Protein 6RSX (pdb70)

Radius of gyration: 21.14 Å; Cα contacts (8 Å, |Δi|>4): 536; chains: 1; bounding box: 52×43×63 Å

Secondary structure (DSSP, 8-state):
--PPP-HHHHHHHHHHHTT-HHHHT--HHHHHHHHHH-EEEEE-TT-EEE-TTPPP-EEEEEEES-EEEEE-SSTTS--EEEEEE-TT-EE-HHHHHH-PPPSSEEEESS-EEEEEEEHHHHHHHTHHHHHHHHHHHHHHHHH-GGGTT--HHHHHHHHHH-EEEEE-TT-EEE-TTSBP-EEEEEEES-EEEEEEETTEEEEEEEE-TT-EE-HHHHHHT-B-SSEEEESS-EEEEEEEHHHHHHH-GGGHHHHHHHGGGGS---

Foldseek 3Di:
DDDDFDVVLLVLVCVQQVPQLLVVPFDDVLSRVLRRAKDKDKDAAFAWPDAFQAQAWKKKAWQAAKKWWWAAPDPVGGTDTDDMDHGNDIDRVCCLQPVGGHGTIITTRHITMIIIHTSVSCVVTRRPVLVVQLVVCVVVLCPQVLNVQPDPVLSSVVSSQWAKDKAAAFAWDAAAPAAQWKKKAWQAFKKFWWAADPNDIDTQDMDGHSDIDRVPCLVPVGGHRTIITTHGMTMIIIGTSSRCVVSVVSRVVVVVVVCCVVDPDD

Structure (mmCIF, N/CA/C/O backbone):
data_6RSX
#
_entry.id   6RSX
#
_cell.length_a   80.586
_cell.length_b   80.586
_cell.length_c   110.755
_cell.angle_alpha   90.000
_cell.angle_beta   90.000
_cell.angle_gamma   120.000
#
_symmetry.space_group_name_H-M   'P 61'
#
loop_
_entity.id
_entity.type
_entity.pdbx_description
1 polymer 'Regulatory Subunit of Protein Kinase A (cAMP-dependent) from Euglena gracilis'
2 non-polymer "ADENOSINE-3',5'-CYCLIC-MONOPHOSPHATE"
3 water water
#
loop_
_atom_site.group_PDB
_atom_site.id
_atom_site.type_symbol
_atom_site.label_atom_id
_atom_site.label_alt_id
_atom_site.la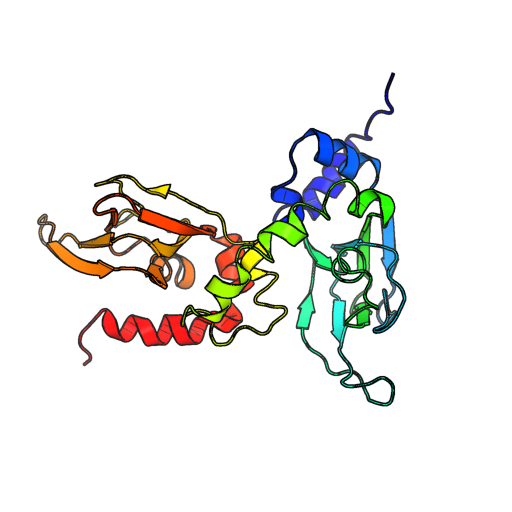bel_comp_id
_atom_site.label_asym_id
_atom_site.label_entity_id
_atom_site.label_seq_id
_atom_site.pdbx_PDB_ins_code
_atom_site.Cartn_x
_atom_site.Cartn_y
_atom_site.Cartn_z
_atom_site.occupancy
_atom_site.B_iso_or_equiv
_atom_site.auth_seq_id
_atom_site.auth_comp_id
_atom_site.auth_asym_id
_atom_site.auth_atom_id
_atom_site.pdbx_PDB_model_num
ATOM 1 N N . VAL A 1 23 ? 48.02409 11.85351 -26.89201 1.000 94.48584 131 VAL A N 1
ATOM 2 C CA . VAL A 1 23 ? 46.73826 12.44199 -27.25329 1.000 98.62230 131 VAL A CA 1
ATOM 3 C C . VAL A 1 23 ? 45.56765 11.55571 -26.78710 1.000 99.22093 131 VAL A C 1
ATOM 4 O O . VAL A 1 23 ? 45.02717 10.77355 -27.57619 1.000 100.90642 131 VAL A O 1
ATOM 8 N N . LYS A 1 24 ? 45.17404 11.68386 -25.51388 1.000 94.23820 132 LYS A N 1
ATOM 9 C CA . LYS A 1 24 ? 44.06779 10.91866 -24.94657 1.000 92.46541 132 LYS A CA 1
ATOM 10 C C . LYS A 1 24 ? 43.03520 11.85270 -24.32477 1.000 82.79948 132 LYS A C 1
ATOM 11 O O . LYS A 1 24 ? 43.36289 12.95134 -23.86776 1.000 82.87658 132 LYS A O 1
ATOM 17 N N . LYS A 1 25 ? 41.77919 11.40283 -24.31517 1.000 77.35682 133 LYS A N 1
ATOM 18 C CA . LYS A 1 25 ? 40.69278 12.22600 -23.80189 1.000 73.09726 133 LYS A CA 1
ATOM 19 C C . LYS A 1 25 ? 40.82365 12.36613 -22.29027 1.000 68.29753 133 LYS A C 1
ATOM 20 O O . LYS A 1 25 ? 41.05349 11.38347 -21.58032 1.000 64.30506 133 LYS A O 1
ATOM 26 N N . GLN A 1 26 ? 40.69647 13.59445 -21.80665 1.000 64.88289 134 GLN A N 1
ATOM 27 C CA . GLN A 1 26 ? 40.86513 13.87311 -20.39080 1.000 71.97296 134 GLN A CA 1
ATOM 28 C C . GLN A 1 26 ? 39.59694 13.53418 -19.61808 1.000 64.45689 134 GLN A C 1
ATOM 29 O O . GLN A 1 26 ? 38.48185 13.83900 -20.05247 1.000 54.38044 134 GLN A O 1
ATOM 35 N N . LEU A 1 27 ? 39.77431 12.90374 -18.46276 1.000 52.30124 135 LEU A N 1
ATOM 36 C CA . LEU A 1 27 ? 38.67222 12.80450 -17.52010 1.000 57.74176 135 LEU A CA 1
ATOM 37 C C . LEU A 1 27 ? 38.16213 14.19036 -17.16825 1.000 50.21235 135 LEU A C 1
ATOM 38 O O . LEU A 1 27 ? 38.90161 15.17543 -17.21584 1.000 52.39083 135 LEU A O 1
ATOM 43 N N . ASN A 1 28 ? 36.88831 14.25449 -16.78689 1.000 44.14230 136 ASN A N 1
ATOM 44 C CA . ASN A 1 28 ? 36.31385 15.42085 -16.14291 1.000 44.15519 136 ASN A CA 1
ATOM 45 C C . ASN A 1 28 ? 36.62327 15.26408 -14.66028 1.000 48.47529 136 ASN A C 1
ATOM 46 O O . ASN A 1 28 ? 36.09766 14.33253 -14.03932 1.000 47.18887 136 ASN A O 1
ATOM 51 N N . PRO A 1 29 ? 37.47553 16.11249 -14.06928 1.000 50.14425 137 PRO A N 1
ATOM 52 C CA . PRO A 1 29 ? 37.87796 15.86219 -12.67045 1.000 46.93997 137 PRO A CA 1
ATOM 53 C C . PRO A 1 29 ? 36.69811 15.85349 -11.71933 1.000 44.04919 137 PRO A C 1
ATOM 54 O O . PRO A 1 29 ? 36.76290 15.17659 -10.68590 1.000 44.38976 137 PRO A O 1
ATOM 58 N N . GLU A 1 30 ? 35.62718 16.58879 -12.03681 1.000 46.96689 138 GLU A N 1
ATOM 59 C CA . GLU A 1 30 ? 34.44735 16.64320 -11.17314 1.000 42.02855 138 GLU A CA 1
ATOM 60 C C . GLU A 1 30 ? 33.64766 15.34690 -11.23949 1.000 49.25063 138 GLU A C 1
ATOM 61 O O . GLU A 1 30 ? 33.20355 14.81494 -10.21241 1.000 44.56066 138 GLU A O 1
ATOM 64 N N . THR A 1 31 ? 33.43035 14.83302 -12.44933 1.000 44.33755 139 THR A N 1
ATOM 65 C CA . THR A 1 31 ? 32.78883 13.53404 -12.57442 1.000 40.33733 139 THR A CA 1
ATOM 66 C C . THR A 1 31 ? 33.62983 12.44605 -11.93670 1.000 41.70058 139 THR A C 1
ATOM 67 O O . THR A 1 31 ? 33.09998 11.55715 -11.26724 1.000 40.37633 139 THR A O 1
ATOM 71 N N . LYS A 1 32 ? 34.94876 12.49331 -12.12970 1.000 41.93433 140 LYS A N 1
ATOM 72 C CA . LYS A 1 32 ? 35.80041 11.51645 -11.47262 1.000 37.67136 140 LYS A CA 1
ATOM 73 C C . LYS A 1 32 ? 35.58030 11.55412 -9.96361 1.000 41.17098 140 LYS A C 1
ATOM 74 O O . LYS A 1 32 ? 35.41406 10.51218 -9.32379 1.000 37.24663 140 LYS A O 1
ATOM 80 N N . ALA A 1 33 ? 35.53759 12.75345 -9.39305 1.000 40.17426 141 ALA A N 1
ATOM 81 C CA . ALA A 1 33 ? 35.36851 12.84668 -7.94174 1.000 45.92183 141 ALA A CA 1
ATOM 82 C C . ALA A 1 33 ? 34.03515 12.24746 -7.52551 1.000 43.49392 141 ALA A C 1
ATOM 83 O O . ALA A 1 33 ? 33.95205 11.50036 -6.54177 1.000 41.96372 141 ALA A O 1
ATOM 85 N N . ARG A 1 34 ? 32.98697 12.56007 -8.27756 1.000 37.43250 142 ARG A N 1
ATOM 86 C CA . ARG A 1 34 ? 31.65962 12.03463 -8.00603 1.000 40.50614 142 ARG A CA 1
ATOM 87 C C . ARG A 1 34 ? 31.61428 10.51102 -8.10234 1.000 41.92042 142 ARG A C 1
ATOM 88 O O . ARG A 1 34 ? 31.04272 9.83713 -7.23306 1.000 40.41631 142 ARG A O 1
ATOM 96 N N . ILE A 1 35 ? 32.20109 9.93924 -9.15597 1.000 39.64459 143 ILE A N 1
ATOM 97 C CA . ILE A 1 35 ? 32.24072 8.48601 -9.25328 1.000 37.71200 143 ILE A CA 1
ATOM 98 C C . ILE A 1 35 ? 33.03346 7.88860 -8.10088 1.000 39.76227 143 ILE A C 1
ATOM 99 O O . ILE A 1 35 ? 32.60368 6.90831 -7.46720 1.000 40.12991 143 ILE A O 1
ATOM 104 N N . GLU A 1 36 ? 34.19202 8.48738 -7.78326 1.000 40.08624 144 GLU A N 1
ATOM 105 C CA . GLU A 1 36 ? 35.00280 7.99569 -6.67666 1.000 45.05991 144 GLU A CA 1
ATOM 106 C C . GLU A 1 36 ? 34.20275 7.95050 -5.38202 1.000 39.97021 144 GLU A C 1
ATOM 107 O O . GLU A 1 36 ? 34.32036 6.99103 -4.61186 1.000 40.88417 144 GLU A O 1
ATOM 113 N N . LYS A 1 37 ? 33.38549 8.97587 -5.12769 1.000 38.23452 145 LYS A N 1
ATOM 114 C CA . LYS A 1 37 ? 32.59552 9.00627 -3.88752 1.000 39.85301 145 LYS A CA 1
ATOM 115 C C . LYS A 1 37 ? 31.64837 7.82196 -3.82843 1.000 38.59695 145 LYS A C 1
ATOM 116 O O . LYS A 1 37 ? 31.48828 7.16692 -2.78399 1.000 37.89865 145 LYS A O 1
ATOM 122 N N . CYS A 1 38 ? 31.01447 7.53750 -4.96356 1.000 40.22428 146 CYS A N 1
ATOM 123 C CA . CYS A 1 38 ? 30.09376 6.41961 -5.06595 1.000 39.36998 146 CYS A CA 1
ATOM 124 C C . CYS A 1 38 ? 30.82858 5.08344 -4.91804 1.000 38.06092 146 CYS A C 1
ATOM 125 O O . CYS A 1 38 ? 30.36813 4.19883 -4.19360 1.000 39.93262 146 CYS A O 1
ATOM 128 N N . LEU A 1 39 ? 31.99515 4.92737 -5.55819 1.000 38.35712 147 LEU A N 1
ATOM 129 C CA . LEU A 1 39 ? 32.70453 3.64770 -5.58865 1.000 37.59340 147 LEU A CA 1
ATOM 130 C C . LEU A 1 39 ? 33.50265 3.35794 -4.32923 1.000 44.95058 147 LEU A C 1
ATOM 131 O O . LEU A 1 39 ? 33.99484 2.23260 -4.16217 1.000 38.10616 147 LEU A O 1
ATOM 136 N N . ARG A 1 40 ? 33.63662 4.33285 -3.43414 1.000 43.26776 148 ARG A N 1
ATOM 137 C CA . ARG A 1 40 ? 34.37648 4.09419 -2.21564 1.000 45.39354 148 ARG A CA 1
ATOM 138 C C . ARG A 1 40 ? 33.70495 2.94279 -1.47479 1.000 45.34203 148 ARG A C 1
ATOM 139 O O . ARG A 1 40 ? 32.46977 2.87047 -1.36988 1.000 54.62334 148 ARG A O 1
ATOM 147 N N . GLY A 1 41 ? 34.50503 2.00536 -1.02079 1.000 43.41217 149 GLY A N 1
ATOM 148 C CA . GLY A 1 41 ? 33.96315 0.90270 -0.26296 1.000 49.54683 149 GLY A CA 1
ATOM 149 C C . GLY A 1 41 ? 33.37769 -0.23032 -1.08211 1.000 45.59102 149 GLY A C 1
ATOM 150 O O . GLY A 1 41 ? 33.11445 -1.29707 -0.52146 1.000 47.76654 149 GLY A O 1
ATOM 151 N N . ASN A 1 42 ? 33.15668 -0.05736 -2.40149 1.000 38.02501 150 ASN A N 1
ATOM 152 C CA . ASN A 1 42 ? 32.75615 -1.21179 -3.19354 1.000 34.39221 150 ASN A CA 1
ATOM 153 C C . ASN A 1 42 ? 33.99350 -2.06028 -3.49651 1.000 36.28000 150 ASN A C 1
ATOM 154 O O . ASN A 1 42 ? 34.93517 -1.57977 -4.12421 1.000 37.28831 150 ASN A O 1
ATOM 159 N N . ILE A 1 43 ? 33.98259 -3.33846 -3.10882 1.000 38.32366 151 ILE A N 1
ATOM 160 C CA . ILE A 1 43 ? 35.24440 -4.06693 -3.16577 1.000 39.61059 151 ILE A CA 1
ATOM 161 C C . ILE A 1 43 ? 35.64975 -4.38225 -4.60151 1.000 42.92759 151 ILE A C 1
ATOM 162 O O . ILE A 1 43 ? 36.84575 -4.45382 -4.89758 1.000 46.29660 151 ILE A O 1
ATOM 167 N N . LEU A 1 44 ? 34.68985 -4.52529 -5.52170 1.000 40.68985 152 LEU A N 1
ATOM 168 C CA . LEU A 1 44 ? 35.07247 -4.85915 -6.89931 1.000 40.58107 152 LEU A CA 1
ATOM 169 C C . LEU A 1 44 ? 35.90685 -3.76215 -7.53105 1.000 46.47554 152 LEU A C 1
ATOM 170 O O . LEU A 1 44 ? 36.81201 -4.05154 -8.31662 1.000 48.21651 152 LEU A O 1
ATOM 175 N N . PHE A 1 45 ? 35.64540 -2.50290 -7.19079 1.000 49.57200 153 PHE A N 1
ATOM 176 C CA . PHE A 1 45 ? 36.41334 -1.41457 -7.77498 1.000 47.87231 153 PHE A CA 1
ATOM 177 C C . PHE A 1 45 ? 37.65740 -1.08653 -6.98091 1.000 53.52708 153 PHE A C 1
ATOM 178 O O . PHE A 1 45 ? 38.63884 -0.62417 -7.56445 1.000 52.38045 153 PHE A O 1
ATOM 186 N N . ARG A 1 46 ? 37.65241 -1.32859 -5.66086 1.000 49.31437 154 ARG A N 1
ATOM 187 C CA . ARG A 1 46 ? 38.84304 -1.07276 -4.86211 1.000 56.37991 154 ARG A CA 1
ATOM 188 C C . ARG A 1 46 ? 40.05244 -1.82420 -5.39540 1.000 57.37998 154 ARG A C 1
ATOM 189 O O . ARG A 1 46 ? 41.18635 -1.35438 -5.25258 1.000 69.20128 154 ARG A O 1
ATOM 197 N N . SER A 1 47 ? 39.83743 -2.99252 -5.99769 1.000 62.41667 155 SER A N 1
ATOM 198 C CA . SER A 1 47 ? 40.95853 -3.81585 -6.45128 1.000 72.36146 155 SER A CA 1
ATOM 199 C C . SER A 1 47 ? 41.63012 -3.25768 -7.70796 1.000 75.74675 155 SER A C 1
ATOM 200 O O . SER A 1 47 ? 42.85373 -3.38196 -7.86561 1.000 72.60234 155 SER A O 1
ATOM 203 N N . LEU A 1 48 ? 40.85410 -2.65118 -8.60482 1.000 64.42425 156 LEU A N 1
ATOM 204 C CA . LEU A 1 48 ? 41.39029 -2.15754 -9.86977 1.000 61.96345 156 LEU A CA 1
ATOM 205 C C . LEU A 1 48 ? 42.60739 -1.27819 -9.64419 1.000 63.27202 156 LEU A C 1
ATOM 206 O O . LEU A 1 48 ? 42.62407 -0.44261 -8.74032 1.000 57.46128 156 LEU A O 1
ATOM 211 N N . GLY A 1 49 ? 43.61559 -1.45115 -10.49969 1.000 56.63927 157 GLY A N 1
ATOM 212 C CA . GLY A 1 49 ? 44.73817 -0.54577 -10.54274 1.000 54.72742 157 GLY A CA 1
ATOM 213 C C . GLY A 1 49 ? 44.39068 0.73854 -11.26343 1.000 57.57613 157 GLY A C 1
ATOM 214 O O . GLY A 1 49 ? 43.27670 0.94036 -11.74634 1.000 59.31289 157 GLY A O 1
ATOM 215 N N . GLU A 1 50 ? 45.39302 1.61128 -11.36673 1.000 58.62247 158 GLU A N 1
ATOM 216 C CA . GLU A 1 50 ? 45.14520 2.99362 -11.76619 1.000 64.11544 158 GLU A CA 1
ATOM 217 C C . GLU A 1 50 ? 44.72348 3.10503 -13.22573 1.000 61.09207 158 GLU A C 1
ATOM 218 O O . GLU A 1 50 ? 43.88769 3.94952 -13.56722 1.000 56.71612 158 GLU A O 1
ATOM 224 N N . ASP A 1 51 ? 45.30723 2.29004 -14.10611 1.000 59.92124 159 ASP A N 1
ATOM 225 C CA . ASP A 1 51 ? 44.96435 2.37022 -15.52367 1.000 62.86668 159 ASP A CA 1
ATOM 226 C C . ASP A 1 51 ? 43.51169 1.97747 -15.75938 1.000 49.41896 159 ASP A C 1
ATOM 227 O O . ASP A 1 51 ? 42.79228 2.62559 -16.52947 1.000 45.93664 159 ASP A O 1
ATOM 232 N N . SER A 1 52 ? 43.07456 0.89283 -15.12331 1.000 54.34998 160 SER A N 1
ATOM 233 C CA . SER A 1 52 ? 41.67459 0.50069 -15.21447 1.000 45.56121 160 SER A CA 1
ATOM 234 C C . SER A 1 52 ? 40.76927 1.55203 -14.58446 1.000 48.04158 160 SER A C 1
ATOM 235 O O . SER A 1 52 ? 39.66674 1.80702 -15.08165 1.000 45.20482 160 SER A O 1
ATOM 238 N N . LEU A 1 53 ? 41.21019 2.17209 -13.48091 1.000 48.57465 161 LEU A N 1
ATOM 239 C CA . LEU A 1 53 ? 40.38776 3.20675 -12.86225 1.000 43.69005 161 LEU A CA 1
ATOM 240 C C . LEU A 1 53 ? 40.17335 4.36378 -13.81945 1.000 45.59928 161 LEU A C 1
ATOM 241 O O . LEU A 1 53 ? 39.06766 4.91451 -13.90651 1.000 43.09696 161 LEU A O 1
ATOM 246 N N . GLU A 1 54 ? 41.20720 4.71751 -14.58886 1.000 47.50208 162 GLU A N 1
ATOM 247 C CA . GLU A 1 54 ? 41.03854 5.74319 -15.60839 1.000 47.13947 162 GLU A CA 1
ATOM 248 C C . GLU A 1 54 ? 39.94562 5.35155 -16.59393 1.000 41.77326 162 GLU A C 1
ATOM 249 O O . GLU A 1 54 ? 39.19163 6.20914 -17.07866 1.000 45.61210 162 GLU A O 1
ATOM 255 N N . VAL A 1 55 ? 39.85621 4.06124 -16.92995 1.000 44.04369 163 VAL A N 1
ATOM 256 C CA . VAL A 1 55 ? 38.79147 3.62438 -17.82908 1.000 41.64530 163 VAL A CA 1
ATOM 257 C C . VAL A 1 55 ? 37.43335 3.78648 -17.15620 1.000 39.71970 163 VAL A C 1
ATOM 258 O O . VAL A 1 55 ? 36.47044 4.26300 -17.76741 1.000 38.38096 163 VAL A O 1
ATOM 262 N N . VAL A 1 56 ? 37.33817 3.38595 -15.88708 1.000 42.33631 164 VAL A N 1
ATOM 263 C CA . VAL A 1 56 ? 36.08575 3.54364 -15.15852 1.000 38.37621 164 VAL A CA 1
ATOM 264 C C . VAL A 1 56 ? 35.66911 5.00782 -15.13589 1.000 35.86169 164 VAL A C 1
ATOM 265 O O . VAL A 1 56 ? 34.53163 5.34494 -15.45974 1.000 36.03307 164 VAL A O 1
ATOM 269 N N . TYR A 1 57 ? 36.59821 5.91260 -14.77741 1.000 36.52524 165 TYR A N 1
ATOM 270 C CA . TYR A 1 57 ? 36.20166 7.30053 -14.59338 1.000 39.84046 165 TYR A CA 1
ATOM 271 C C . TYR A 1 57 ? 35.81719 7.97629 -15.89081 1.000 38.88752 165 TYR A C 1
ATOM 272 O O . TYR A 1 57 ? 35.10319 8.98773 -15.85506 1.000 41.37071 165 TYR A O 1
ATOM 281 N N . SER A 1 58 ? 36.29837 7.47866 -17.03116 1.000 40.46468 166 SER A N 1
ATOM 282 C CA . SER A 1 58 ? 35.89985 8.05984 -18.29889 1.000 37.35454 166 SER A CA 1
ATOM 283 C C . SER A 1 58 ? 34.70409 7.35671 -18.94091 1.000 40.10373 166 SER A C 1
ATOM 284 O O . SER A 1 58 ? 34.03758 7.96431 -19.78870 1.000 40.36010 166 SER A O 1
ATOM 287 N N . SER A 1 59 ? 34.40717 6.11619 -18.53879 1.000 37.41090 167 SER A N 1
ATOM 288 C CA . SER A 1 59 ? 33.38562 5.28967 -19.17561 1.000 36.88641 167 SER A CA 1
ATOM 289 C C . SER A 1 59 ? 32.06726 5.21183 -18.41598 1.000 36.34577 167 SER A C 1
ATOM 290 O O . SER A 1 59 ? 31.02132 5.04449 -19.05134 1.000 38.02817 167 SER A O 1
ATOM 293 N N . MET A 1 60 ? 32.06463 5.26909 -17.07673 1.000 36.40652 168 MET A N 1
ATOM 294 C CA . MET A 1 60 ? 30.79100 5.06590 -16.38933 1.000 32.37296 168 MET A CA 1
ATOM 295 C C . MET A 1 60 ? 29.79142 6.15036 -16.76802 1.000 30.90602 168 MET A C 1
ATOM 296 O O . MET A 1 60 ? 30.15156 7.31512 -16.98125 1.000 35.28115 168 MET A O 1
ATOM 301 N N . PHE A 1 61 ? 28.52520 5.77116 -16.86510 1.000 31.50827 169 PHE A N 1
ATOM 302 C CA . PHE A 1 61 ? 27.46303 6.69832 -17.21237 1.000 34.01084 169 PHE A CA 1
ATOM 303 C C . PHE A 1 61 ? 26.30178 6.61284 -16.21568 1.000 35.76452 169 PHE A C 1
ATOM 304 O O . PHE A 1 61 ? 26.09854 5.59897 -15.53333 1.000 32.44563 169 PHE A O 1
ATOM 312 N N . GLU A 1 62 ? 25.51673 7.69082 -16.18179 1.000 37.30387 170 GLU A N 1
ATOM 313 C CA . GLU A 1 62 ? 24.41968 7.83539 -15.21170 1.000 36.81968 170 GLU A CA 1
ATOM 314 C C . GLU A 1 62 ? 23.15615 7.17023 -15.73536 1.000 39.56552 170 GLU A C 1
ATOM 315 O O . GLU A 1 62 ? 22.84674 7.21795 -16.93714 1.000 37.21904 170 GLU A O 1
ATOM 321 N N . LYS A 1 63 ? 22.43362 6.52699 -14.83415 1.000 33.74836 171 LYS A N 1
ATOM 322 C CA . LYS A 1 63 ? 21.10297 6.00537 -15.10833 1.000 33.08959 171 LYS A CA 1
ATOM 323 C C . LYS A 1 63 ? 20.24932 6.33118 -13.89528 1.000 37.52488 171 LYS A C 1
ATOM 324 O O . LYS A 1 63 ? 20.73678 6.22232 -12.78024 1.000 35.90394 171 LYS A O 1
ATOM 330 N N . THR A 1 64 ? 18.99574 6.69397 -14.10919 1.000 39.24456 172 THR A N 1
ATOM 331 C CA . THR A 1 64 ? 18.06822 6.90979 -13.00777 1.000 38.67077 172 THR A CA 1
ATOM 332 C C . THR A 1 64 ? 16.88585 5.96813 -13.18592 1.000 39.61984 172 THR A C 1
ATOM 333 O O . THR A 1 64 ? 16.62736 5.45075 -14.28372 1.000 39.20999 172 THR A O 1
ATOM 337 N N . ALA A 1 65 ? 16.18183 5.73731 -12.08254 1.000 37.16212 173 ALA A N 1
ATOM 338 C CA . ALA A 1 65 ? 14.98807 4.90654 -12.06582 1.000 37.30086 173 ALA A CA 1
ATOM 339 C C . ALA A 1 65 ? 14.01702 5.49706 -11.05969 1.000 40.67550 173 ALA A C 1
ATOM 340 O O . ALA A 1 65 ? 14.41477 5.73596 -9.91378 1.000 36.28112 173 ALA A O 1
ATOM 342 N N . GLU A 1 66 ? 12.75942 5.67732 -11.45931 1.000 39.63275 174 GLU A N 1
ATOM 343 C CA . GLU A 1 66 ? 11.75050 6.15344 -10.52218 1.000 42.24370 174 GLU A CA 1
ATOM 344 C C . GLU A 1 66 ? 11.35328 5.04218 -9.57358 1.000 39.45628 174 GLU A C 1
ATOM 345 O O . GLU A 1 66 ? 11.40383 3.86201 -9.92202 1.000 35.63431 174 GLU A O 1
ATOM 351 N N . ALA A 1 67 ? 10.94314 5.43573 -8.35969 1.000 37.38643 175 ALA A N 1
ATOM 352 C CA . ALA A 1 67 ? 10.43346 4.48681 -7.37617 1.000 36.39816 175 ALA A CA 1
ATOM 353 C C . ALA A 1 67 ? 9.46681 3.49783 -8.01567 1.000 36.29678 175 ALA A C 1
ATOM 354 O O . ALA A 1 67 ? 8.52774 3.89053 -8.72039 1.000 38.35907 175 ALA A O 1
ATOM 356 N N . GLY A 1 68 ? 9.70936 2.21443 -7.77382 1.000 36.41651 176 GLY A N 1
ATOM 357 C CA . GLY A 1 68 ? 8.87426 1.13835 -8.25540 1.000 36.72883 176 GLY A CA 1
ATOM 358 C C . GLY A 1 68 ? 9.24519 0.59023 -9.62800 1.000 37.80791 176 GLY A C 1
ATOM 359 O O . GLY A 1 68 ? 8.73191 -0.45998 -10.01135 1.000 41.83209 176 GLY A O 1
ATOM 360 N N A HIS A 1 69 ? 10.13737 1.23743 -10.35014 0.558 36.86610 177 HIS A N 1
ATOM 361 N N B HIS A 1 69 ? 10.09928 1.28196 -10.38042 0.442 36.97190 177 HIS A N 1
ATOM 362 C CA A HIS A 1 69 ? 10.50063 0.75736 -11.67246 0.558 38.62039 177 HIS A CA 1
ATOM 363 C CA B HIS A 1 69 ? 10.56749 0.80215 -11.68047 0.442 38.59940 177 HIS A CA 1
ATOM 364 C C A HIS A 1 69 ? 11.65044 -0.25060 -11.60670 0.558 37.70120 177 HIS A C 1
ATOM 365 C C B HIS A 1 69 ? 11.55187 -0.35568 -11.50396 0.442 37.63464 177 HIS A C 1
ATOM 366 O O A HIS A 1 69 ? 12.57308 -0.13062 -10.79328 0.558 33.11512 177 HIS A O 1
ATOM 367 O O B HIS A 1 69 ? 12.26298 -0.44808 -10.50154 0.442 33.43868 177 HIS A O 1
ATOM 380 N N . PHE A 1 70 ? 11.58816 -1.24616 -12.49555 1.000 35.13726 178 PHE A N 1
ATOM 381 C CA . PHE A 1 70 ? 12.61033 -2.29442 -12.55757 1.000 33.36653 178 PHE A CA 1
ATOM 382 C C . PHE A 1 70 ? 13.80334 -1.82389 -13.38260 1.000 38.94066 178 PHE A C 1
ATOM 383 O O . PHE A 1 70 ? 13.67062 -1.46776 -14.56949 1.000 38.50157 178 PHE A O 1
ATOM 391 N N . ILE A 1 71 ? 14.97863 -1.88339 -12.77813 1.000 32.53865 179 ILE A N 1
ATOM 392 C CA . ILE A 1 71 ? 16.21124 -1.60258 -13.49785 1.000 34.73765 179 ILE A CA 1
ATOM 393 C C . ILE A 1 71 ? 16.57210 -2.76721 -14.40559 1.000 33.68046 179 ILE A C 1
ATOM 394 O O . ILE A 1 71 ? 17.09701 -2.57672 -15.51529 1.000 33.09128 179 ILE A O 1
ATOM 399 N N . MET A 1 72 ? 16.29903 -3.98276 -13.94462 1.000 33.37284 180 MET A N 1
ATOM 400 C CA . MET A 1 72 ? 16.44950 -5.19593 -14.73491 1.000 35.05482 180 MET A CA 1
ATOM 401 C C . MET A 1 72 ? 15.46137 -6.22862 -14.21458 1.000 35.57986 180 MET A C 1
ATOM 402 O O . MET A 1 72 ? 15.04550 -6.19466 -13.05001 1.000 30.88722 180 MET A O 1
ATOM 407 N N . LYS A 1 73 ? 15.06601 -7.14273 -15.09894 1.000 30.77629 181 LYS A N 1
ATOM 408 C CA . LYS A 1 73 ? 14.19434 -8.23404 -14.71465 1.000 28.36901 181 LYS A CA 1
ATOM 409 C C . LYS A 1 73 ? 14.93744 -9.54997 -14.80732 1.000 29.37404 181 LYS A C 1
ATOM 410 O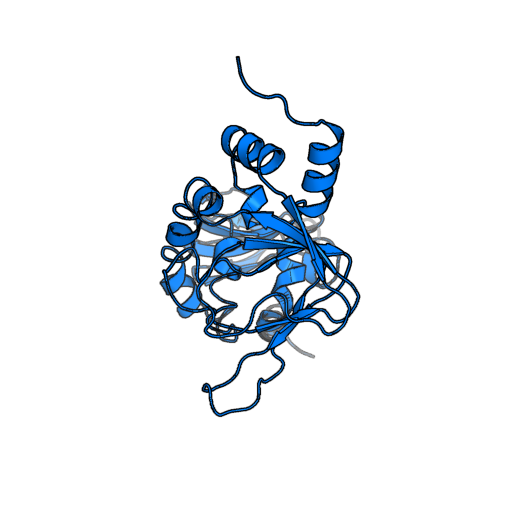 O . LYS A 1 73 ? 15.74341 -9.76562 -15.71962 1.000 31.10180 181 LYS A O 1
ATOM 416 N N . GLN A 1 74 ? 14.63008 -10.42877 -13.86897 1.000 27.29787 182 GLN A N 1
ATOM 417 C CA . GLN A 1 74 ? 15.17593 -11.77531 -13.89310 1.000 23.65513 182 GLN A CA 1
ATOM 418 C C . GLN A 1 74 ? 14.93289 -12.36785 -15.28099 1.000 27.83517 182 GLN A C 1
ATOM 419 O O . GLN A 1 74 ? 13.90258 -12.11223 -15.88907 1.000 28.85784 182 GLN A O 1
ATOM 425 N N . TYR A 1 75 ? 15.87467 -13.18001 -15.71672 1.000 25.70971 183 TYR A N 1
ATOM 426 C CA . TYR A 1 75 ? 15.89541 -13.78991 -17.07366 1.000 27.86006 183 TYR A CA 1
ATOM 427 C C . TYR A 1 75 ? 16.20086 -12.84967 -18.23847 1.000 32.04204 183 TYR A C 1
ATOM 428 O O . TYR A 1 75 ? 16.37351 -13.33864 -19.37494 1.000 33.19569 183 TYR A O 1
ATOM 437 N N . ASP A 1 76 ? 16.28229 -11.52201 -18.03960 1.000 30.06756 184 ASP A N 1
ATOM 438 C CA . ASP A 1 76 ? 16.71479 -10.63901 -19.14316 1.000 30.22736 184 ASP A CA 1
ATOM 439 C C . ASP A 1 76 ? 18.11699 -11.00777 -19.66355 1.000 31.38726 184 ASP A C 1
ATOM 440 O O . ASP A 1 76 ? 18.97302 -11.50981 -18.92467 1.000 28.83064 184 ASP A O 1
ATOM 445 N N . GLU A 1 77 ? 18.37749 -10.72151 -20.95053 1.000 29.41113 185 GLU A N 1
ATOM 446 C CA . GLU A 1 77 ? 19.76964 -10.74241 -21.39904 1.000 27.64904 185 GLU A CA 1
ATOM 447 C C . GLU A 1 77 ? 20.56441 -9.62597 -20.70482 1.000 31.13535 185 GLU A C 1
ATOM 448 O O . GLU A 1 77 ? 20.07753 -8.50743 -20.59849 1.000 32.70522 185 GLU A O 1
ATOM 454 N N . GLY A 1 78 ? 21.79458 -9.91418 -20.27746 1.000 31.13932 186 GLY A N 1
ATOM 455 C CA . GLY A 1 78 ? 22.61028 -8.88762 -19.60573 1.000 35.93246 186 GLY A CA 1
ATOM 456 C C . GLY A 1 78 ? 23.01206 -7.75171 -20.54789 1.000 38.59896 186 GLY A C 1
ATOM 457 O O . GLY A 1 78 ? 23.25755 -7.95813 -21.74378 1.000 37.80212 186 GLY A O 1
ATOM 458 N N . ASP A 1 79 ? 23.03257 -6.52505 -20.01875 1.000 32.98101 187 ASP A N 1
ATOM 459 C CA . ASP A 1 79 ? 23.61018 -5.39406 -20.75228 1.000 34.95311 187 ASP A CA 1
ATOM 460 C C . ASP A 1 79 ? 24.64652 -4.67156 -19.90205 1.000 40.97043 187 ASP A C 1
ATOM 461 O O . ASP A 1 79 ? 25.82005 -4.62983 -20.27535 1.000 34.55297 187 ASP A O 1
ATOM 466 N N . ASN A 1 80 ? 24.24869 -4.16031 -18.72925 1.000 31.05278 188 ASN A N 1
ATOM 467 C CA . ASN A 1 80 ? 25.12691 -3.30681 -17.93338 1.000 33.23582 188 ASN A CA 1
ATOM 468 C C . ASN A 1 80 ? 25.41968 -3.88614 -16.55041 1.000 31.41272 188 ASN A C 1
ATOM 469 O O . ASN A 1 80 ? 24.74967 -4.80502 -16.07119 1.000 30.27673 188 ASN A O 1
ATOM 474 N N . PHE A 1 81 ? 26.47702 -3.34909 -15.94443 1.000 27.96273 189 PHE A N 1
ATOM 475 C CA . PHE A 1 81 ? 26.80597 -3.53164 -14.53873 1.000 29.59288 189 PHE A CA 1
ATOM 476 C C . PHE A 1 81 ? 26.58297 -2.20343 -13.81174 1.000 32.35102 189 PHE A C 1
ATOM 477 O O . PHE A 1 81 ? 26.92139 -1.13669 -14.34936 1.000 33.04598 189 PHE A O 1
ATOM 485 N N . TYR A 1 82 ? 25.98141 -2.24930 -12.60882 1.000 28.55139 190 TYR A N 1
ATOM 486 C CA . TYR A 1 82 ? 25.51373 -1.03127 -11.95443 1.000 30.73044 190 TYR A CA 1
ATOM 487 C C . TYR A 1 82 ? 26.10512 -0.88141 -10.55751 1.000 29.91711 190 TYR A C 1
ATOM 488 O O . TYR A 1 82 ? 26.31361 -1.87411 -9.84716 1.000 27.25893 190 TYR A O 1
ATOM 497 N N . VAL A 1 83 ? 26.34822 0.37267 -10.16721 1.000 26.63980 191 VAL A N 1
ATOM 498 C CA . VAL A 1 83 ? 26.58163 0.71929 -8.74646 1.000 26.10823 191 VAL A CA 1
ATOM 499 C C . VAL A 1 83 ? 25.55824 1.76604 -8.33014 1.000 27.60733 191 VAL A C 1
ATOM 500 O O . VAL A 1 83 ? 25.34557 2.75903 -9.02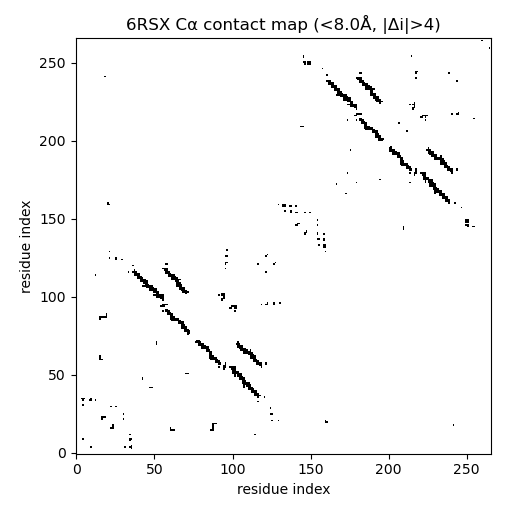331 1.000 29.70803 191 VAL A O 1
ATOM 504 N N . ILE A 1 84 ? 24.95231 1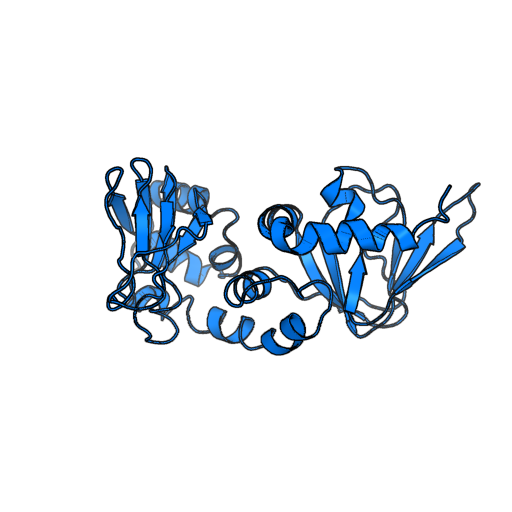.58690 -7.14873 1.000 30.18507 192 ILE A N 1
ATOM 505 C CA . ILE A 1 84 ? 23.95966 2.53890 -6.67589 1.000 30.77883 192 ILE A CA 1
ATOM 506 C C . ILE A 1 84 ? 24.66566 3.79412 -6.15923 1.000 29.92475 192 ILE A C 1
ATOM 507 O O . ILE A 1 84 ? 25.58093 3.70881 -5.33040 1.000 31.56003 192 ILE A O 1
ATOM 512 N N . GLU A 1 85 ? 24.20950 4.95908 -6.61067 1.000 29.00515 193 GLU A N 1
ATOM 513 C CA . GLU A 1 85 ? 24.65112 6.22967 -6.05882 1.000 31.40486 193 GLU A CA 1
ATOM 514 C C . GLU A 1 85 ? 23.67917 6.72570 -4.98395 1.000 31.69692 193 GLU A C 1
ATOM 515 O O . GLU A 1 85 ? 24.11145 7.08745 -3.87984 1.000 34.77226 193 GLU A O 1
ATOM 521 N N . SER A 1 86 ? 22.37150 6.70019 -5.27469 1.000 32.27796 194 SER A N 1
ATOM 522 C CA . SER A 1 86 ? 21.32102 7.14679 -4.34547 1.000 33.13400 194 SER A CA 1
ATOM 523 C C . SER A 1 86 ? 20.16267 6.16886 -4.38419 1.000 32.70044 194 SER A C 1
ATOM 524 O O . SER A 1 86 ? 19.87631 5.56439 -5.42628 1.000 29.68389 194 SER A O 1
ATOM 527 N N . GLY A 1 87 ? 19.45623 6.04947 -3.25226 1.000 32.19497 195 GLY A N 1
ATOM 528 C CA . GLY A 1 87 ? 18.24954 5.25909 -3.21167 1.000 29.58563 195 GLY A CA 1
ATOM 529 C C . GLY A 1 87 ? 18.54055 3.84111 -2.78553 1.000 27.81884 195 GLY A C 1
ATOM 530 O O . GLY A 1 87 ? 19.67886 3.44163 -2.56787 1.000 30.14585 195 GLY A O 1
ATOM 531 N N . THR A 1 88 ? 17.48340 3.04451 -2.68357 1.000 28.84466 196 THR A N 1
ATOM 532 C CA . THR A 1 88 ? 17.63369 1.62937 -2.38061 1.000 30.09071 196 THR A CA 1
ATOM 533 C C . THR A 1 88 ? 16.86900 0.81975 -3.43662 1.000 29.76715 196 THR A C 1
ATOM 534 O O . THR A 1 88 ? 15.93156 1.31526 -4.06459 1.000 31.59989 196 THR A O 1
ATOM 538 N N . CYS A 1 89 ? 17.26651 -0.43560 -3.58855 1.000 32.17189 197 CYS A N 1
ATOM 539 C CA . CYS A 1 89 ? 16.69268 -1.36318 -4.56379 1.000 30.78190 197 CYS A CA 1
ATOM 540 C C . CYS A 1 89 ? 16.39638 -2.68559 -3.88740 1.000 30.07628 197 CYS A C 1
ATOM 541 O O . CYS A 1 89 ? 17.15000 -3.12041 -3.00489 1.000 31.37064 197 CYS A O 1
ATOM 544 N N . ASN A 1 90 ? 15.31110 -3.33838 -4.29032 1.000 27.94390 198 ASN A N 1
ATOM 545 C CA . ASN A 1 90 ? 15.00713 -4.68228 -3.81680 1.000 29.27515 198 ASN A CA 1
ATOM 546 C C . ASN A 1 90 ? 15.50456 -5.70841 -4.82278 1.000 31.66591 198 ASN A C 1
ATOM 547 O O . ASN A 1 90 ? 15.27162 -5.56228 -6.02652 1.000 31.74579 198 ASN A O 1
ATOM 552 N N . ILE A 1 91 ? 16.14561 -6.74719 -4.30921 1.000 29.73533 199 ILE A N 1
ATOM 553 C CA . ILE A 1 91 ? 16.52999 -7.92362 -5.08666 1.000 29.99821 199 ILE A CA 1
ATOM 554 C C . ILE A 1 91 ? 15.39696 -8.93143 -4.94285 1.000 34.78286 199 ILE A C 1
ATOM 555 O O . ILE A 1 91 ? 15.06817 -9.35935 -3.82465 1.000 33.26822 199 ILE A O 1
ATOM 560 N N . LEU A 1 92 ? 14.77867 -9.28927 -6.06659 1.000 29.35203 200 LEU A N 1
ATOM 561 C CA . LEU A 1 92 ? 13.63595 -10.20213 -6.10376 1.000 32.09841 200 LEU A CA 1
ATOM 562 C C . LEU A 1 92 ? 13.98366 -11.40457 -6.97364 1.000 34.00399 200 LEU A C 1
ATOM 563 O O . LEU A 1 92 ? 14.51419 -11.24055 -8.07723 1.000 31.50150 200 LEU A O 1
ATOM 568 N N . ILE A 1 93 ? 13.69180 -12.60964 -6.49442 1.000 33.01499 201 ILE A N 1
ATOM 569 C CA . ILE A 1 93 ? 14.02366 -13.80868 -7.25472 1.000 32.07794 201 ILE A CA 1
ATOM 570 C C . ILE A 1 93 ? 12.80580 -14.72549 -7.33088 1.000 33.28430 201 ILE A C 1
ATOM 571 O O . ILE A 1 93 ? 12.22756 -15.09803 -6.30579 1.000 33.37907 201 ILE A O 1
ATOM 576 N N . GLN A 1 94 ? 12.42668 -15.09082 -8.55702 1.000 30.68707 202 GLN A N 1
ATOM 577 C CA . GLN A 1 94 ? 11.37730 -16.08111 -8.77490 1.000 27.99873 202 GLN A CA 1
ATOM 578 C C . GLN A 1 94 ? 11.98963 -17.46723 -8.82419 1.000 29.58323 202 GLN A C 1
ATOM 579 O O . GLN A 1 94 ? 13.09563 -17.64994 -9.35268 1.000 31.43262 202 GLN A O 1
ATOM 585 N N . PRO A 1 95 ? 11.24461 -18.47372 -8.37657 1.000 31.50665 203 PRO A N 1
ATOM 586 C CA . PRO A 1 95 ? 11.73317 -19.85162 -8.48624 1.000 33.55069 203 PRO A CA 1
ATOM 587 C C . PRO A 1 95 ? 11.59386 -20.40008 -9.88912 1.000 35.56996 203 PRO A C 1
ATOM 588 O O . PRO A 1 95 ? 12.26261 -21.37806 -10.23942 1.000 35.80645 203 PRO A O 1
ATOM 592 N N . ASN A 1 96 ? 10.75764 -19.78429 -10.68106 1.000 32.47446 204 ASN A N 1
ATOM 593 C CA . ASN A 1 96 ? 10.61877 -20.11532 -12.09759 1.000 33.03542 204 ASN A CA 1
ATOM 594 C C . ASN A 1 96 ? 9.79763 -19.02482 -12.75787 1.000 32.48306 204 ASN A C 1
ATOM 595 O O . ASN A 1 96 ? 9.12672 -18.23674 -12.06228 1.000 33.39490 204 ASN A O 1
ATOM 600 N N . PRO A 1 97 ? 9.77412 -18.97932 -14.10601 1.000 33.14203 205 PRO A N 1
ATOM 601 C CA . PRO A 1 97 ? 9.18171 -17.82188 -14.78471 1.000 30.57885 205 PRO A CA 1
ATOM 602 C C . PRO A 1 97 ? 7.69018 -17.71912 -14.57723 1.000 33.47554 205 PRO A C 1
ATOM 603 O O . PRO A 1 97 ? 7.12251 -16.63561 -14.74434 1.000 38.14212 205 PRO A O 1
ATOM 607 N N . ASP A 1 98 ? 7.02977 -18.79759 -14.20550 1.000 32.21978 206 ASP A N 1
ATOM 608 C CA . ASP A 1 98 ? 5.59888 -18.74317 -13.99039 1.000 33.02754 206 ASP A CA 1
ATOM 609 C C . ASP A 1 98 ? 5.21957 -18.41380 -12.55191 1.000 41.57897 206 ASP A C 1
ATOM 610 O O . ASP A 1 98 ? 4.03891 -18.47411 -12.20798 1.000 43.59256 206 ASP A O 1
ATOM 615 N N . ALA A 1 99 ? 6.17963 -18.00931 -11.72409 1.000 36.52306 207 ALA A N 1
ATOM 616 C CA . ALA A 1 99 ? 5.94629 -17.87387 -10.29527 1.000 37.27306 207 ALA A CA 1
ATOM 617 C C . ALA A 1 99 ? 6.27526 -16.46044 -9.82915 1.000 37.52555 207 ALA A C 1
ATOM 618 O O . ALA A 1 99 ? 7.02267 -15.73869 -10.47553 1.000 36.75505 207 ALA A O 1
ATOM 620 N N . GLU A 1 100 ? 5.70885 -16.07262 -8.67826 1.000 39.07132 208 GLU A N 1
ATOM 621 C CA . GLU A 1 100 ? 5.89446 -14.72185 -8.17493 1.000 46.94282 208 GLU A CA 1
ATOM 622 C C . GLU A 1 100 ? 7.30407 -14.52118 -7.61315 1.000 35.26643 208 GLU A C 1
ATOM 623 O O . GLU A 1 100 ? 7.90563 -15.44478 -7.07186 1.000 37.80769 208 GLU A O 1
ATOM 629 N N . PRO A 1 101 ? 7.85495 -13.31906 -7.75201 1.000 37.58395 209 PRO A N 1
ATOM 630 C CA . PRO A 1 101 ? 9.17839 -13.05301 -7.18347 1.000 36.62215 209 PRO A CA 1
ATOM 631 C C . PRO A 1 101 ? 9.09226 -12.99515 -5.67457 1.000 38.33572 209 PRO A C 1
ATOM 632 O O . PRO A 1 101 ? 8.06829 -12.60896 -5.11416 1.000 43.35470 209 PRO A O 1
ATOM 636 N N . VAL A 1 102 ? 10.16046 -13.45396 -5.03079 1.000 33.34480 210 VAL A N 1
ATOM 637 C CA . VAL A 1 102 ? 10.34052 -13.39625 -3.57949 1.000 36.00884 210 VAL A CA 1
ATOM 638 C C . VAL A 1 102 ? 11.41184 -12.35528 -3.25476 1.000 40.58169 210 VAL A C 1
ATOM 639 O O . VAL A 1 102 ? 12.49471 -12.36967 -3.84255 1.000 34.24613 210 VAL A O 1
ATOM 643 N N A HIS A 1 103 ? 11.09980 -11.49899 -2.27534 0.604 35.79705 211 HIS A N 1
ATOM 644 N N B HIS A 1 103 ? 11.11914 -11.49025 -2.27543 0.396 35.88767 211 HIS A N 1
ATOM 645 C CA A HIS A 1 103 ? 12.10780 -10.58138 -1.77426 0.604 36.81808 211 HIS A CA 1
ATOM 646 C CA B HIS A 1 103 ? 12.07206 -10.45999 -1.85127 0.396 36.81517 211 HIS A CA 1
ATOM 647 C C A HIS A 1 103 ? 13.27412 -11.34904 -1.17141 0.604 37.67706 211 HIS A C 1
ATOM 648 C C B HIS A 1 103 ? 13.22762 -11.09762 -1.06717 0.396 37.66120 211 HIS A C 1
ATOM 649 O O A HIS A 1 103 ? 13.10548 -12.24091 -0.31964 0.604 37.42128 211 HIS A O 1
ATOM 650 O O B HIS A 1 103 ? 12.99846 -11.68736 -0.00239 0.396 36.77419 211 HIS A O 1
ATOM 663 N N . LYS A 1 104 ? 14.46486 -10.97550 -1.58175 1.000 30.78961 212 LYS A N 1
ATOM 664 C CA . LYS A 1 104 ? 15.67620 -11.59941 -1.05888 1.000 34.88055 212 LYS A CA 1
ATOM 665 C C . LYS A 1 104 ? 16.51832 -10.65409 -0.21033 1.000 37.06186 212 LYS A C 1
ATOM 666 O O . LYS A 1 104 ? 16.98606 -11.04976 0.86803 1.000 39.34546 212 LYS A O 1
ATOM 672 N N . SER A 1 105 ? 16.69935 -9.40473 -0.64464 1.000 34.50490 213 SER A N 1
ATOM 673 C CA . SER A 1 105 ? 17.49794 -8.44124 0.10778 1.000 36.60744 213 SER A CA 1
ATOM 674 C C . SER A 1 105 ? 17.21681 -7.05794 -0.44376 1.000 37.07607 213 SER A C 1
ATOM 675 O O . SER A 1 105 ? 16.61737 -6.90241 -1.51702 1.000 32.01395 213 SER A O 1
ATOM 678 N N . THR A 1 106 ? 17.65890 -6.05156 0.30305 1.000 31.73078 214 THR A N 1
ATOM 679 C CA . THR A 1 106 ? 17.59479 -4.66225 -0.12203 1.000 30.81022 214 THR A CA 1
ATOM 680 C C . THR A 1 106 ? 19.01286 -4.13412 -0.15041 1.000 31.34019 214 THR A C 1
ATOM 681 O O . THR A 1 106 ? 19.78156 -4.39131 0.79115 1.000 34.59370 214 THR A O 1
ATOM 685 N N . ILE A 1 107 ? 19.36430 -3.39640 -1.21635 1.000 27.79571 215 ILE A N 1
ATOM 686 C CA . ILE A 1 107 ? 20.70813 -2.85146 -1.35606 1.000 27.51647 215 ILE A CA 1
ATOM 687 C C . ILE A 1 107 ? 20.63196 -1.33410 -1.50377 1.000 28.24386 215 ILE A C 1
ATOM 688 O O . ILE A 1 107 ? 19.59549 -0.74943 -1.85664 1.000 29.76003 215 ILE A O 1
ATOM 693 N N . GLY A 1 108 ? 21.75958 -0.68897 -1.25201 1.000 27.03402 216 GLY A N 1
ATOM 694 C CA . GLY A 1 108 ? 21.78028 0.75325 -1.28907 1.000 30.06895 216 GLY A CA 1
ATOM 695 C C . GLY A 1 108 ? 23.06839 1.33011 -1.82253 1.000 31.60182 216 GLY A C 1
ATOM 696 O O . GLY A 1 108 ? 23.84724 0.63638 -2.48108 1.000 31.14783 216 GLY A O 1
ATOM 697 N N . PRO A 1 109 ? 23.32448 2.60901 -1.53646 1.000 30.47022 217 PRO A N 1
ATOM 698 C CA . PRO A 1 109 ? 24.52145 3.28592 -2.05822 1.000 31.90099 217 PRO A CA 1
ATOM 699 C C . PRO A 1 109 ? 25.81155 2.48109 -1.86912 1.000 33.41869 217 PRO A C 1
ATOM 700 O O . PRO A 1 109 ? 26.10498 1.96349 -0.78013 1.000 33.02316 217 PRO A O 1
ATOM 704 N N . GLY A 1 110 ? 26.59846 2.41061 -2.95148 1.000 31.37241 218 GLY A N 1
ATOM 705 C CA . GLY A 1 110 ? 27.82984 1.65833 -2.98533 1.000 35.04354 218 GLY A CA 1
ATOM 706 C C . GLY A 1 110 ? 27.66709 0.20019 -3.38562 1.000 34.81178 218 GLY A C 1
ATOM 707 O O . GLY A 1 110 ? 28.65652 -0.44644 -3.74512 1.000 35.42477 218 GLY A O 1
ATOM 708 N N . ALA A 1 111 ? 26.47062 -0.34437 -3.31102 1.000 31.52537 219 ALA A N 1
ATOM 709 C CA . ALA A 1 111 ? 26.29071 -1.72981 -3.70950 1.000 30.95875 219 ALA A CA 1
ATOM 710 C C . ALA A 1 111 ? 26.30443 -1.83708 -5.22674 1.000 29.88869 219 ALA A C 1
ATOM 711 O O . ALA A 1 111 ? 25.81864 -0.96020 -5.94727 1.000 29.92723 219 ALA A O 1
ATOM 713 N N . SER A 1 112 ? 26.84511 -2.92758 -5.69739 1.000 28.78793 220 SER A N 1
ATOM 714 C CA . SER A 1 112 ? 26.79184 -3.14911 -7.14795 1.000 26.66419 220 SER A CA 1
ATOM 715 C C . SER A 1 112 ? 25.88797 -4.34338 -7.43003 1.000 28.14225 220 SER A C 1
ATOM 716 O O . SER A 1 112 ? 25.65413 -5.20491 -6.56495 1.000 29.95439 220 SER A O 1
ATOM 719 N N . PHE A 1 113 ? 25.42670 -4.41155 -8.68139 1.000 30.77611 221 PHE A N 1
ATOM 720 C CA . PHE A 1 113 ? 24.63122 -5.53038 -9.15819 1.000 26.66237 221 PHE A CA 1
ATOM 721 C C . PHE A 1 113 ? 24.74346 -5.62682 -10.68398 1.000 28.85616 221 PHE A C 1
ATOM 722 O O . PHE A 1 113 ? 24.92306 -4.62435 -11.40398 1.000 30.15680 221 PHE A O 1
ATOM 730 N N . GLY A 1 114 ? 24.55957 -6.84829 -11.16142 1.000 27.75869 222 GLY A N 1
ATOM 731 C CA . GLY A 1 114 ? 24.46879 -7.11229 -12.59095 1.000 28.30517 222 GLY A CA 1
ATOM 732 C C . GLY A 1 114 ? 25.72208 -7.72551 -13.17989 1.000 28.97102 222 GLY A C 1
ATOM 733 O O . GLY A 1 114 ? 25.85154 -7.78871 -14.40361 1.000 32.29176 222 GLY A O 1
ATOM 734 N N . GLU A 1 115 ? 26.61547 -8.23352 -12.34575 1.000 29.91869 223 GLU A N 1
ATOM 735 C CA . GLU A 1 115 ? 27.86551 -8.76261 -12.86779 1.000 30.56051 223 GLU A CA 1
ATOM 736 C C . GLU A 1 115 ? 27.71178 -10.18616 -13.41987 1.000 31.00208 223 GLU A C 1
ATOM 737 O O . GLU A 1 115 ? 28.47184 -10.55932 -14.32298 1.000 34.80393 223 GLU A O 1
ATOM 743 N N . LEU A 1 116 ? 26.76568 -10.98013 -12.89417 1.000 29.35887 224 LEU A N 1
ATOM 744 C CA . LEU A 1 116 ? 26.73994 -12.40669 -13.21855 1.000 30.58842 224 LEU A CA 1
ATOM 745 C C . LEU A 1 116 ? 26.47293 -12.60828 -14.70751 1.000 31.66825 224 LEU A C 1
ATOM 746 O O . LEU A 1 116 ? 27.16637 -13.38812 -15.37492 1.000 31.84342 224 LEU A O 1
ATOM 751 N N . ALA A 1 117 ? 25.48068 -11.88618 -15.24013 1.000 28.66159 225 ALA A N 1
ATOM 752 C CA . ALA A 1 117 ? 25.14993 -12.05177 -16.67733 1.000 29.78668 225 ALA A CA 1
ATOM 753 C C . ALA A 1 117 ? 26.32848 -11.66023 -17.56135 1.000 36.17319 225 ALA A C 1
ATOM 754 O O . ALA A 1 117 ? 26.56691 -12.26908 -18.62487 1.000 34.06045 225 ALA A O 1
ATOM 756 N N . LEU A 1 118 ? 27.05843 -10.61408 -17.16624 1.000 33.99139 226 LEU A N 1
ATOM 757 C CA . LEU A 1 118 ? 28.19101 -10.15416 -17.95385 1.000 35.32238 226 LEU A CA 1
ATOM 758 C C . LEU A 1 118 ? 29.38975 -11.09229 -17.81683 1.000 39.41811 226 LEU A C 1
ATOM 759 O O . LEU A 1 118 ? 30.17331 -11.21971 -18.76335 1.000 41.17141 226 LEU A O 1
ATOM 764 N N A MET A 1 119 ? 29.52256 -11.80242 -16.69024 0.430 36.18663 227 MET A N 1
ATOM 765 N N B MET A 1 119 ? 29.53447 -11.76023 -16.67223 0.570 36.14188 227 MET A N 1
ATOM 766 C CA A MET A 1 119 ? 30.66865 -12.69043 -16.47908 0.430 35.25977 227 MET A CA 1
ATOM 767 C CA B MET A 1 119 ? 30.65406 -12.67944 -16.50766 0.570 35.12265 227 MET A CA 1
ATOM 768 C C A MET A 1 119 ? 30.45940 -14.10632 -17.00351 0.430 39.97925 227 MET A C 1
ATOM 769 C C B MET A 1 119 ? 30.38905 -14.01726 -17.17802 0.570 40.14810 227 MET A C 1
ATOM 770 O O A MET A 1 119 ? 31.40759 -14.74480 -17.48425 0.430 34.92524 227 MET A O 1
ATOM 771 O O B MET A 1 119 ? 31.20848 -14.48859 -17.97185 0.570 38.27529 227 MET A O 1
ATOM 780 N N . TYR A 1 120 ? 29.25454 -14.63979 -16.86934 1.000 36.27159 228 TYR A N 1
ATOM 781 C CA . TYR A 1 120 ? 29.00047 -16.02359 -17.20784 1.000 37.47395 228 TYR A CA 1
ATOM 782 C C . TYR A 1 120 ? 28.10149 -16.18542 -18.42887 1.000 41.31995 228 TYR A C 1
ATOM 783 O O . TYR A 1 120 ? 27.81382 -17.31751 -18.80545 1.000 44.24509 228 TYR A O 1
ATOM 792 N N . GLY A 1 121 ? 27.62464 -15.09700 -19.02214 1.000 39.24748 229 GLY A N 1
ATOM 793 C CA . GLY A 1 121 ? 26.72188 -15.21326 -20.15332 1.000 42.08486 229 GLY A CA 1
ATOM 794 C C . GLY A 1 121 ? 25.35169 -15.79348 -19.85178 1.000 42.20452 229 GLY A C 1
ATOM 795 O O . GLY A 1 121 ? 24.64170 -16.20346 -20.78361 1.000 40.88232 229 GLY A O 1
ATOM 796 N N . THR A 1 122 ? 24.93665 -15.80801 -18.59158 1.000 35.01743 230 THR A N 1
ATOM 797 C CA . THR A 1 122 ? 23.66172 -16.32922 -18.12479 1.000 31.76399 230 THR A CA 1
ATOM 798 C C . THR A 1 122 ? 22.60258 -15.22970 -18.17885 1.000 30.37037 230 THR A C 1
ATOM 799 O O . THR A 1 122 ? 22.93503 -14.04215 -18.13276 1.000 33.35194 230 THR A O 1
ATOM 803 N N . PRO A 1 123 ? 21.32441 -15.56995 -18.30759 1.000 32.43986 231 PRO A N 1
ATOM 804 C CA . PRO A 1 123 ? 20.27181 -14.56488 -18.13180 1.000 29.71800 231 PRO A CA 1
ATOM 805 C C . PRO A 1 123 ? 20.33986 -14.00608 -16.71484 1.000 27.22912 231 PRO A C 1
ATOM 806 O O . PRO A 1 123 ? 20.81956 -14.67891 -15.80425 1.000 30.73785 231 PRO A O 1
ATOM 810 N N . ARG A 1 124 ? 19.81443 -12.79421 -16.53323 1.000 26.11065 232 ARG A N 1
ATOM 811 C CA . ARG A 1 124 ? 19.80094 -12.21867 -15.15326 1.000 25.93373 232 ARG A CA 1
ATOM 812 C C . ARG A 1 124 ? 19.22556 -13.19447 -14.13190 1.000 29.80781 232 ARG A C 1
ATOM 813 O O . ARG A 1 124 ? 18.15434 -13.78967 -14.322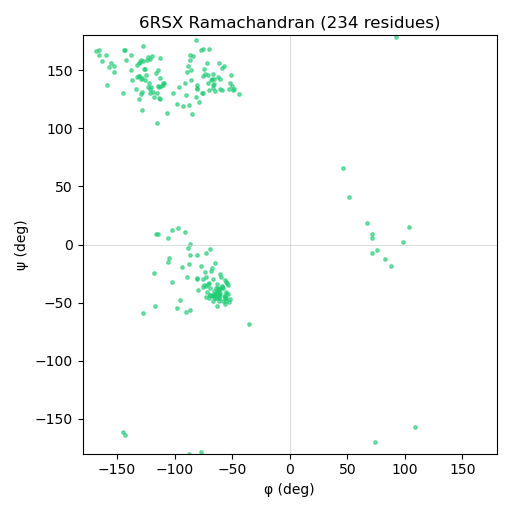10 1.000 28.67255 232 ARG A O 1
ATOM 821 N N . ALA A 1 125 ? 19.88121 -13.29449 -12.95858 1.000 28.36423 233 ALA A N 1
ATOM 822 C CA . ALA A 1 125 ? 19.44675 -14.20276 -11.89220 1.000 29.24339 233 ALA A CA 1
ATOM 823 C C . ALA A 1 125 ? 18.39525 -13.60664 -10.93341 1.000 27.10084 233 ALA A C 1
ATOM 824 O O . ALA A 1 125 ? 17.84275 -14.32844 -10.09589 1.000 30.74601 233 ALA A O 1
ATOM 826 N N . ALA A 1 126 ? 18.12440 -12.31230 -11.02762 1.000 30.38174 234 ALA A N 1
ATOM 827 C CA . ALA A 1 126 ? 17.19870 -11.65553 -10.12620 1.000 30.89258 234 ALA A CA 1
ATOM 828 C C . ALA A 1 126 ? 16.65481 -10.44098 -10.84311 1.000 30.41524 234 ALA A C 1
ATOM 829 O O . ALA A 1 126 ? 17.30540 -9.89157 -11.74168 1.000 29.46984 234 ALA A O 1
ATOM 831 N N . SER A 1 127 ? 15.47221 -10.00928 -10.41343 1.000 28.96756 235 SER A N 1
ATOM 832 C CA . SER A 1 127 ? 15.00493 -8.67806 -10.74169 1.000 26.61835 235 SER A CA 1
ATOM 833 C C . SER A 1 127 ? 15.54933 -7.68022 -9.71864 1.000 29.10647 235 SER A C 1
ATOM 834 O O . SER A 1 127 ? 15.72468 -8.01181 -8.53267 1.000 29.43577 235 SER A O 1
ATOM 837 N N . VAL A 1 128 ? 15.74956 -6.44407 -10.15257 1.000 30.68791 236 VAL A N 1
ATOM 838 C CA . VAL A 1 128 ? 16.20076 -5.37724 -9.24003 1.000 30.51735 236 VAL A CA 1
ATOM 839 C C . VAL A 1 128 ? 15.24491 -4.20805 -9.39870 1.000 31.39602 236 VAL A C 1
ATOM 840 O O . VAL A 1 128 ? 15.16508 -3.60653 -10.48561 1.000 33.37750 236 VAL A O 1
ATOM 844 N N . GLN A 1 129 ? 14.50864 -3.88661 -8.32897 1.000 28.85356 237 GLN A N 1
ATOM 845 C CA . GLN A 1 129 ? 13.43801 -2.89555 -8.40754 1.000 30.54289 237 GLN A CA 1
ATOM 846 C C . GLN A 1 129 ? 13.76848 -1.68746 -7.54477 1.000 31.15318 237 GLN A C 1
ATOM 847 O O . GLN A 1 129 ? 14.12009 -1.85126 -6.37244 1.000 31.30767 237 GLN A O 1
ATOM 853 N N . ALA A 1 130 ? 13.64325 -0.48739 -8.10457 1.000 31.46551 238 ALA A N 1
ATOM 854 C CA . ALA A 1 130 ? 13.86560 0.71197 -7.30506 1.000 31.71146 238 ALA A CA 1
ATOM 855 C C . ALA A 1 130 ? 12.79534 0.78731 -6.22306 1.000 30.49399 238 ALA A C 1
ATOM 856 O O . ALA A 1 130 ? 11.60219 0.64487 -6.50538 1.000 34.42620 238 ALA A O 1
ATOM 858 N N . VAL A 1 131 ? 13.21368 1.04167 -4.98424 1.000 30.25477 239 VAL A N 1
ATOM 859 C CA . VAL A 1 131 ? 12.25358 1.23624 -3.89545 1.000 33.76820 239 VAL A CA 1
ATOM 860 C C . VAL A 1 131 ? 11.92765 2.72034 -3.82277 1.000 34.74194 239 VAL A C 1
ATOM 861 O O . VAL A 1 131 ? 10.76725 3.11793 -3.91690 1.000 38.32748 239 VAL A O 1
ATOM 865 N N . SER A 1 132 ? 12.95030 3.53606 -3.62189 1.000 34.32976 240 SER A N 1
ATOM 866 C CA . SER A 1 132 ? 12.89540 4.98006 -3.76975 1.000 35.42610 240 SER A CA 1
ATOM 867 C C . SER A 1 132 ? 13.19571 5.33641 -5.22336 1.000 35.93452 240 SER A C 1
ATOM 868 O O . SER A 1 132 ? 13.46830 4.46753 -6.04904 1.000 36.79624 240 SER A O 1
ATOM 871 N N . ASN A 1 133 ? 13.19100 6.62396 -5.54289 1.000 34.45980 241 ASN A N 1
ATOM 872 C CA . ASN A 1 133 ? 13.91037 7.05428 -6.73876 1.000 35.18826 241 ASN A CA 1
ATOM 873 C C . ASN A 1 133 ? 15.37386 6.69143 -6.56083 1.000 35.21812 241 ASN A C 1
ATOM 874 O O . ASN A 1 133 ? 15.91914 6.79098 -5.45478 1.000 32.96814 241 ASN A O 1
ATOM 879 N N . VAL A 1 134 ? 16.01380 6.26604 -7.64220 1.000 31.53234 242 VAL A N 1
ATOM 880 C CA . VAL A 1 134 ? 17.37645 5.75094 -7.55360 1.000 30.88779 242 VAL A CA 1
ATOM 881 C C . VAL A 1 134 ? 18.25116 6.45102 -8.59270 1.000 34.09049 242 VAL A C 1
ATOM 882 O O . VAL A 1 134 ? 17.81049 6.75773 -9.72366 1.000 33.55122 242 VAL A O 1
ATOM 886 N N . ARG A 1 135 ? 19.48411 6.72452 -8.20809 1.000 30.16035 243 ARG A N 1
ATOM 887 C CA . ARG A 1 135 ? 20.52688 7.16658 -9.12217 1.000 31.86436 243 ARG A CA 1
ATOM 888 C C . ARG A 1 135 ? 21.59762 6.08282 -9.16865 1.000 32.42006 243 ARG A C 1
ATOM 889 O O . ARG A 1 135 ? 22.00031 5.55700 -8.13244 1.000 32.34182 243 ARG A O 1
ATOM 897 N N . LEU A 1 136 ? 22.07958 5.76074 -10.39207 1.000 30.74999 244 LEU A N 1
ATOM 898 C CA . LEU A 1 136 ? 23.05633 4.68916 -10.54821 1.000 28.81080 244 LEU A CA 1
ATOM 899 C C . LEU A 1 136 ? 24.19708 5.18590 -11.43348 1.000 30.94458 244 LEU A C 1
ATOM 900 O O . LEU A 1 136 ? 23.99711 6.07760 -12.26437 1.000 31.81915 244 LEU A O 1
ATOM 905 N N . TRP A 1 137 ? 25.36896 4.58356 -11.27079 1.000 31.44165 245 TRP A N 1
ATOM 906 C CA . TRP A 1 137 ? 26.44206 4.66214 -12.27220 1.000 30.42610 245 TRP A CA 1
ATOM 907 C C . TRP A 1 137 ? 26.57322 3.29868 -12.93465 1.000 27.57340 245 TRP A C 1
ATOM 908 O O . TRP A 1 137 ? 26.50419 2.27278 -12.27447 1.000 31.42587 245 TRP A O 1
ATOM 919 N N . ALA A 1 138 ? 26.76841 3.26423 -14.25563 1.000 30.61529 246 ALA A N 1
ATOM 920 C CA . ALA A 1 138 ? 26.71265 1.99977 -14.97450 1.000 34.41253 246 ALA A CA 1
ATOM 921 C C . ALA A 1 138 ? 27.92916 1.85479 -15.88022 1.000 32.30409 246 ALA A C 1
ATOM 922 O O . ALA A 1 138 ? 28.45309 2.84721 -16.38500 1.000 32.78633 246 ALA A O 1
ATOM 924 N N . LEU A 1 139 ? 28.40078 0.61600 -16.01219 1.000 29.91109 247 LEU A N 1
ATOM 925 C CA . LEU A 1 139 ? 29.38120 0.21676 -17.02663 1.000 32.54993 247 LEU A CA 1
ATOM 926 C C . LEU A 1 139 ? 28.70026 -0.67736 -18.04532 1.000 34.26127 247 LEU A C 1
ATOM 927 O O . LEU A 1 139 ? 27.95604 -1.59775 -17.68141 1.000 32.04530 247 LEU A O 1
ATOM 932 N N . ASP A 1 140 ? 29.03074 -0.47221 -19.31532 1.000 33.67332 248 ASP A N 1
ATOM 933 C CA . ASP A 1 140 ? 28.44817 -1.36496 -20.30250 1.000 36.56471 248 ASP A CA 1
ATOM 934 C C . ASP A 1 140 ? 29.21932 -2.68638 -20.37037 1.000 33.20570 248 ASP A C 1
ATOM 935 O O . ASP A 1 140 ? 30.25892 -2.88723 -19.73195 1.000 33.57803 248 ASP A O 1
ATOM 940 N N . ARG A 1 141 ? 28.69579 -3.61291 -21.19314 1.000 36.03586 249 ARG A N 1
ATOM 941 C CA . ARG A 1 141 ? 29.22823 -4.96969 -21.16947 1.000 36.47935 249 ARG A CA 1
ATOM 942 C C . ARG A 1 141 ? 30.67797 -4.99361 -21.63363 1.000 34.42987 249 ARG A C 1
ATOM 943 O O . ARG A 1 141 ? 31.52106 -5.67337 -21.03302 1.000 32.57495 249 ARG A O 1
ATOM 951 N N . ASP A 1 142 ? 30.97600 -4.29979 -22.73999 1.000 38.20272 250 ASP A N 1
ATOM 952 C CA . ASP A 1 142 ? 32.33778 -4.33718 -23.27693 1.000 38.96716 250 ASP A CA 1
ATOM 953 C C . ASP A 1 142 ? 33.33548 -3.76813 -22.28747 1.000 42.51326 250 ASP A C 1
ATOM 954 O O . ASP A 1 142 ? 34.43897 -4.31133 -22.12659 1.000 41.08518 250 ASP A O 1
ATOM 959 N N . THR A 1 143 ? 32.95622 -2.68432 -21.58594 1.000 36.49957 251 THR A N 1
ATOM 960 C CA . THR A 1 143 ? 33.87312 -2.10034 -20.60810 1.000 39.48772 251 THR A CA 1
ATOM 961 C C . THR A 1 143 ? 34.04956 -3.02461 -19.41394 1.000 36.17412 251 THR A C 1
ATOM 962 O O . THR A 1 143 ? 35.17695 -3.25713 -18.95306 1.000 37.53789 251 THR A O 1
ATOM 966 N N . PHE A 1 144 ? 32.94514 -3.60065 -18.92975 1.000 38.65772 252 PHE A N 1
ATOM 967 C CA . PHE A 1 144 ? 33.02438 -4.57169 -17.84423 1.000 38.38171 252 PHE A CA 1
ATOM 968 C C . PHE A 1 144 ? 33.97161 -5.70796 -18.20750 1.000 41.31786 252 PHE A C 1
ATOM 969 O O . PHE A 1 144 ? 34.85055 -6.07561 -17.41158 1.000 37.56489 252 PHE A O 1
ATOM 977 N N . ARG A 1 145 ? 33.79837 -6.27268 -19.41499 1.000 38.85680 253 ARG A N 1
ATOM 978 C CA . ARG A 1 145 ? 34.62432 -7.39392 -19.86005 1.000 41.86127 253 ARG A CA 1
ATOM 979 C C . ARG A 1 145 ? 36.10050 -7.02378 -19.90733 1.000 41.83908 253 ARG A C 1
ATOM 980 O O . ARG A 1 145 ? 36.95811 -7.85456 -19.59019 1.000 47.51882 253 ARG A O 1
ATOM 988 N N A ARG A 1 146 ? 36.41611 -5.76491 -20.23300 0.393 40.43554 254 ARG A N 1
ATOM 989 N N B ARG A 1 146 ? 36.41449 -5.78796 -20.29952 0.607 40.32533 254 ARG A N 1
ATOM 990 C CA A ARG A 1 146 ? 37.80737 -5.34561 -20.38794 0.393 44.40303 254 ARG A CA 1
ATOM 991 C CA B ARG A 1 146 ? 37.81036 -5.36852 -20.35972 0.607 44.42891 254 ARG A CA 1
ATOM 992 C C A ARG A 1 146 ? 38.51691 -5.06176 -19.06229 0.393 42.88309 254 ARG A C 1
ATOM 993 C C B ARG A 1 146 ? 38.45935 -5.31531 -18.98269 0.607 42.89799 254 ARG A C 1
ATOM 994 O O A ARG A 1 146 ? 39.74660 -5.16641 -18.99854 0.393 43.89112 254 ARG A O 1
ATOM 995 O O B ARG A 1 146 ? 39.56757 -5.83306 -18.80207 0.607 42.88765 254 ARG A O 1
ATOM 1010 N N . ILE A 1 147 ? 37.80364 -4.69230 -18.00062 1.000 41.21643 255 ILE A N 1
ATOM 1011 C CA . ILE A 1 147 ? 38.47726 -4.33237 -16.74993 1.000 43.18280 255 ILE A CA 1
ATOM 1012 C C . ILE A 1 147 ? 38.07974 -5.15017 -15.52174 1.000 42.50930 255 ILE A C 1
ATOM 1013 O O . ILE A 1 147 ? 38.86455 -5.19892 -14.56032 1.000 43.11535 255 ILE A O 1
ATOM 1018 N N . LEU A 1 148 ? 36.91768 -5.78978 -15.49830 1.000 41.08651 256 LEU A N 1
ATOM 1019 C CA . LEU A 1 148 ? 36.48469 -6.49363 -14.29297 1.000 39.80756 256 LEU A CA 1
ATOM 1020 C C . LEU A 1 148 ? 36.30620 -7.99753 -14.45927 1.000 40.95815 256 LEU A C 1
ATOM 1021 O O . LEU A 1 148 ? 36.42074 -8.71983 -13.46474 1.000 40.65350 256 LEU A O 1
ATOM 1026 N N . LEU A 1 149 ? 36.04913 -8.49868 -15.67796 1.000 40.32859 257 LEU A N 1
ATOM 1027 C CA . LEU A 1 149 ? 35.55453 -9.87015 -15.80657 1.000 38.07093 257 LEU A CA 1
ATOM 1028 C C . LEU A 1 149 ? 36.59345 -10.89727 -15.34789 1.000 43.55036 257 LEU A C 1
ATOM 1029 O O . LEU A 1 149 ? 36.28012 -11.80670 -14.56538 1.000 40.87986 257 LEU A O 1
ATOM 1034 N N A THR A 1 150 ? 37.83927 -10.75976 -15.81633 0.631 43.62094 258 THR A N 1
ATOM 1035 N N B THR A 1 150 ? 37.84344 -10.76519 -15.80712 0.369 43.62249 258 THR A N 1
ATOM 1036 C CA A THR A 1 150 ? 38.83171 -11.81493 -15.62151 0.631 42.94813 258 THR A CA 1
ATOM 1037 C CA B THR A 1 150 ? 38.80102 -11.85533 -15.61937 0.369 42.95718 258 THR A CA 1
ATOM 1038 C C A THR A 1 150 ? 39.15636 -12.00799 -14.14675 0.631 43.40294 258 THR A C 1
ATOM 1039 C C B THR A 1 150 ? 39.18701 -12.02453 -14.15143 0.369 43.41868 258 THR A C 1
ATOM 1040 O O A THR A 1 150 ? 39.03783 -13.11195 -13.60639 0.631 42.58035 258 THR A O 1
ATOM 1041 O O B THR A 1 150 ? 39.12899 -13.13563 -13.61358 0.369 42.62451 258 THR A O 1
ATOM 1048 N N . GLN A 1 151 ? 39.58398 -10.94146 -13.47876 1.000 41.66438 259 GLN A N 1
ATOM 1049 C CA . GLN A 1 151 ? 40.00991 -11.10100 -12.09204 1.000 44.12242 259 GLN A CA 1
ATOM 1050 C C . GLN A 1 151 ? 38.83209 -11.38514 -11.16889 1.000 41.39081 259 GLN A C 1
ATOM 1051 O O . GLN A 1 151 ? 39.01143 -12.05114 -10.14304 1.000 41.07704 259 GLN A O 1
ATOM 1057 N N . THR A 1 152 ? 37.61846 -10.91987 -11.51046 1.000 37.98188 260 THR A N 1
ATOM 1058 C CA . THR A 1 152 ? 36.48130 -11.22918 -10.63696 1.000 38.35655 260 THR A CA 1
ATOM 1059 C C . THR A 1 152 ? 36.13163 -12.70883 -10.71714 1.000 35.89272 260 THR A C 1
ATOM 1060 O O . THR A 1 152 ? 35.91434 -13.36507 -9.68459 1.000 37.84701 260 THR A O 1
ATOM 1064 N N . MET A 1 153 ? 36.07063 -13.25211 -11.94649 1.000 34.85427 261 MET A N 1
ATOM 1065 C CA . MET A 1 153 ? 35.77633 -14.66767 -12.12085 1.000 36.49030 261 MET A CA 1
ATOM 1066 C C . MET A 1 153 ? 36.83990 -15.53426 -11.44695 1.000 37.20143 261 MET A C 1
ATOM 1067 O O . MET A 1 153 ? 36.51423 -16.50587 -10.75784 1.000 38.67666 261 MET A O 1
ATOM 1072 N N . ARG A 1 154 ? 38.11379 -15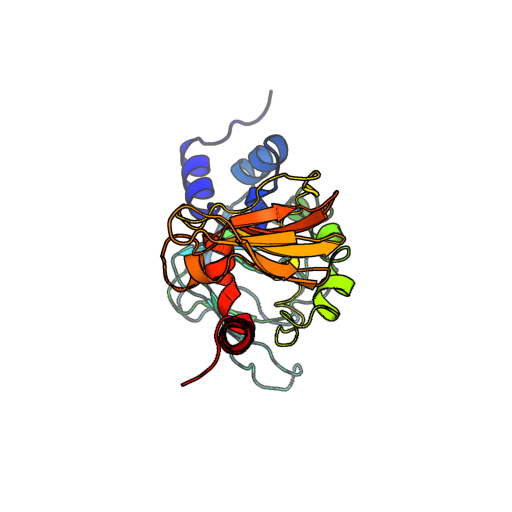.18108 -11.61813 1.000 37.95292 262 ARG A N 1
ATOM 1073 C CA . ARG A 1 154 ? 39.18761 -15.98748 -11.04180 1.000 44.74034 262 ARG A CA 1
ATOM 1074 C C . ARG A 1 154 ? 39.09545 -16.05296 -9.51778 1.000 43.18452 262 ARG A C 1
ATOM 1075 O O . ARG A 1 154 ? 39.19008 -17.13206 -8.92149 1.000 41.18752 262 ARG A O 1
ATOM 1083 N N . LYS A 1 155 ? 38.92394 -14.89716 -8.87379 1.000 41.46312 263 LYS A N 1
ATOM 1084 C CA . LYS A 1 155 ? 38.88336 -14.84236 -7.41449 1.000 42.36703 263 LYS A CA 1
ATOM 1085 C C . LYS A 1 155 ? 37.73078 -15.68188 -6.86891 1.000 43.79542 263 LYS A C 1
ATOM 1086 O O . LYS A 1 155 ? 37.88542 -16.41327 -5.87485 1.000 42.89556 263 LYS A O 1
ATOM 1092 N N . ARG A 1 156 ? 36.55913 -15.60467 -7.51451 1.000 36.45661 264 ARG A N 1
ATOM 1093 C CA . ARG A 1 156 ? 35.43215 -16.37439 -7.01027 1.000 35.71300 264 ARG A CA 1
ATOM 1094 C C . ARG A 1 156 ? 35.68512 -17.86350 -7.16470 1.000 40.08581 264 ARG A C 1
ATOM 1095 O O . ARG A 1 156 ? 35.37462 -18.65569 -6.25710 1.000 38.71460 264 ARG A O 1
ATOM 1103 N N A ARG A 1 157 ? 36.24300 -18.26488 -8.30976 0.585 42.11523 265 ARG A N 1
ATOM 1104 N N B ARG A 1 157 ? 36.26845 -18.26021 -8.29450 0.415 42.14371 265 ARG A N 1
ATOM 1105 C CA A ARG A 1 157 ? 36.58763 -19.66412 -8.53521 0.585 44.09156 265 ARG A CA 1
ATOM 1106 C CA B ARG A 1 157 ? 36.56950 -19.66503 -8.52927 0.415 44.10853 265 ARG A CA 1
ATOM 1107 C C A ARG A 1 157 ? 37.61394 -20.14113 -7.52010 0.585 44.15350 265 ARG A C 1
ATOM 1108 C C B ARG A 1 157 ? 37.64140 -20.16657 -7.57083 0.415 44.16995 265 ARG A C 1
ATOM 1109 O O A ARG A 1 157 ? 37.47351 -21.21732 -6.93047 0.585 45.48724 265 ARG A O 1
ATOM 1110 O O B ARG A 1 157 ? 37.55302 -21.28933 -7.06316 0.415 45.33278 265 ARG A O 1
ATOM 1125 N N . GLN A 1 158 ? 38.65879 -19.34765 -7.30675 1.000 42.05138 266 GLN A N 1
ATOM 1126 C CA . GLN A 1 158 ? 39.76081 -19.80166 -6.46875 1.000 43.63851 266 GLN A CA 1
ATOM 1127 C C . GLN A 1 158 ? 39.34265 -20.03753 -5.02933 1.000 48.26837 266 GLN A C 1
ATOM 1128 O O . GLN A 1 158 ? 39.94023 -20.87635 -4.35090 1.000 45.64402 266 GLN A O 1
ATOM 1134 N N . TYR A 1 159 ? 38.32005 -19.34834 -4.54326 1.000 41.13398 267 TYR A N 1
ATOM 1135 C CA . TYR A 1 159 ? 37.94417 -19.49986 -3.14235 1.000 41.34943 267 TYR A CA 1
ATOM 1136 C C . TYR A 1 159 ? 36.67493 -20.32293 -2.94137 1.000 44.37577 267 TYR A C 1
ATOM 1137 O O . TYR A 1 159 ? 36.22764 -20.48037 -1.80287 1.000 42.03647 267 TYR A O 1
ATOM 1146 N N . GLU A 1 160 ? 36.11583 -20.90543 -4.01197 1.000 45.40746 268 GLU A N 1
ATOM 1147 C CA . GLU A 1 160 ? 34.84036 -21.59841 -3.87665 1.000 46.65813 268 GLU A CA 1
ATOM 1148 C C . GLU A 1 160 ? 34.95152 -22.78577 -2.93099 1.000 45.14132 268 GLU A C 1
ATOM 1149 O O . GLU A 1 160 ? 34.16689 -22.91020 -1.98786 1.000 46.60800 268 GLU A O 1
ATOM 1155 N N . ASP A 1 161 ? 35.91581 -23.67798 -3.16822 1.000 45.17585 269 ASP A N 1
ATOM 1156 C CA . ASP A 1 161 ? 36.06414 -24.84227 -2.29254 1.000 55.99111 269 ASP A CA 1
ATOM 1157 C C . ASP A 1 161 ? 36.25576 -24.41669 -0.83556 1.000 51.50102 269 ASP A C 1
ATOM 1158 O O . ASP A 1 161 ? 35.61401 -24.96010 0.07828 1.000 50.95876 269 ASP A O 1
ATOM 1163 N N . PHE A 1 162 ? 37.13363 -23.43835 -0.60163 1.000 47.03073 270 PHE A N 1
ATOM 1164 C CA . PHE A 1 162 ? 37.39462 -22.99355 0.76616 1.000 43.68063 270 PHE A CA 1
ATOM 1165 C C . PHE A 1 162 ? 36.10808 -22.55758 1.45658 1.000 46.62078 270 PHE A C 1
ATOM 1166 O O . PHE A 1 162 ? 35.79469 -23.01303 2.56439 1.000 47.13059 270 PHE A O 1
ATOM 1174 N N . LEU A 1 163 ? 35.33637 -21.68373 0.80678 1.000 46.85536 271 LEU A N 1
ATOM 1175 C CA . LEU A 1 163 ? 34.14294 -21.14136 1.44524 1.000 50.11125 271 LEU A CA 1
ATOM 1176 C C . LEU A 1 163 ? 33.09000 -22.21754 1.67362 1.000 52.63035 271 LEU A C 1
ATOM 1177 O O . LEU A 1 163 ? 32.32061 -22.13759 2.64133 1.000 51.45489 271 LEU A O 1
ATOM 1182 N N . ALA A 1 164 ? 33.06179 -23.24231 0.82294 1.000 46.64667 272 ALA A N 1
ATOM 1183 C CA . ALA A 1 164 ? 32.10232 -24.32461 1.00321 1.000 51.12116 272 ALA A CA 1
ATOM 1184 C C . ALA A 1 164 ? 32.45859 -25.25124 2.16234 1.000 56.14435 272 ALA A C 1
ATOM 1185 O O . ALA A 1 164 ? 31.55853 -25.89861 2.70684 1.000 58.83794 272 ALA A O 1
ATOM 1187 N N . GLN A 1 165 ? 33.73042 -25.32315 2.56776 1.000 49.89836 273 GLN A N 1
ATOM 1188 C CA . GLN A 1 165 ? 34.15053 -26.29537 3.57242 1.000 54.97234 273 GLN A CA 1
ATOM 1189 C C . GLN A 1 165 ? 34.63245 -25.66918 4.87968 1.000 55.80151 273 GLN A C 1
ATOM 1190 O O . GLN A 1 165 ? 35.15067 -26.38884 5.74194 1.000 56.65641 273 GLN A O 1
ATOM 1196 N N . VAL A 1 166 ? 34.47205 -24.36367 5.07240 1.000 50.44631 274 VAL A N 1
ATOM 1197 C CA . VAL A 1 166 ? 34.83035 -23.71047 6.33206 1.000 45.30639 274 VAL A CA 1
ATOM 1198 C C . VAL A 1 166 ? 33.56649 -23.55163 7.15836 1.000 47.75993 274 VAL A C 1
ATOM 1199 O O . VAL A 1 166 ? 32.62022 -22.88284 6.70635 1.000 47.50276 274 VAL A O 1
ATOM 1203 N N . PRO A 1 167 ? 33.50008 -24.11746 8.37840 1.000 46.69306 275 PRO A N 1
ATOM 1204 C CA . PRO A 1 167 ? 32.24955 -24.06404 9.14354 1.000 41.38785 275 PRO A CA 1
ATOM 1205 C C . PRO A 1 167 ? 31.71372 -22.66461 9.32689 1.000 39.44842 275 PRO A C 1
ATOM 1206 O O . PRO A 1 167 ? 30.49438 -22.47294 9.40381 1.000 47.44255 275 PRO A O 1
ATOM 1210 N N . LEU A 1 168 ? 32.59617 -21.67341 9.43445 1.000 41.81563 276 LEU A N 1
ATOM 1211 C CA . LEU A 1 168 ? 32.15556 -20.29983 9.63670 1.000 40.05807 276 LEU A CA 1
ATOM 1212 C C . LEU A 1 168 ? 31.15628 -19.87678 8.56740 1.000 41.35366 276 LEU A C 1
ATOM 1213 O O . LEU A 1 168 ? 30.21962 -19.11290 8.83879 1.000 45.57561 276 LEU A O 1
ATOM 1218 N N . PHE A 1 169 ? 31.34219 -20.36933 7.35001 1.000 42.45240 277 PHE A N 1
ATOM 1219 C CA . PHE A 1 169 ? 30.53993 -19.91679 6.21757 1.000 43.04238 277 PHE A CA 1
ATOM 1220 C C . PHE A 1 169 ? 29.37002 -20.84222 5.90396 1.000 50.02817 277 PHE A C 1
ATOM 1221 O O . PHE A 1 169 ? 28.75626 -20.71204 4.83635 1.000 46.59283 277 PHE A O 1
ATOM 1229 N N . GLU A 1 170 ? 29.02427 -21.75039 6.82001 1.000 47.60358 278 GLU A N 1
ATOM 1230 C CA . GLU A 1 170 ? 28.05196 -22.79068 6.49196 1.000 54.41097 278 GLU A CA 1
ATOM 1231 C C . GLU A 1 170 ? 26.70761 -22.20092 6.07042 1.000 46.51763 278 GLU A C 1
ATOM 1232 O O . GLU A 1 170 ? 26.02580 -22.76829 5.21377 1.000 56.35004 278 GLU A O 1
ATOM 1235 N N . ALA A 1 171 ? 26.29651 -21.08811 6.68143 1.000 46.18327 279 ALA A N 1
ATOM 1236 C CA . ALA A 1 171 ? 24.97145 -20.51701 6.48936 1.000 47.70924 279 ALA A CA 1
ATOM 1237 C C . ALA A 1 171 ? 24.90555 -19.54810 5.30842 1.000 53.34880 279 ALA A C 1
ATOM 1238 O O . ALA A 1 171 ? 23.82339 -19.02986 5.00744 1.000 56.63282 279 ALA A O 1
ATOM 1240 N N . LEU A 1 172 ? 26.01914 -19.28304 4.63710 1.000 46.68565 280 LEU A N 1
ATOM 1241 C CA . LEU A 1 172 ? 25.96810 -18.39349 3.48193 1.000 50.65970 280 LEU A CA 1
ATOM 1242 C C . LEU A 1 172 ? 25.25679 -19.05944 2.30640 1.000 49.53080 280 LEU A C 1
ATOM 1243 O O . LEU A 1 172 ? 25.46826 -20.23712 2.01578 1.000 49.51227 280 LEU A O 1
ATOM 1248 N N . THR A 1 173 ? 24.42235 -18.28703 1.60878 1.000 48.17513 281 THR A N 1
ATOM 1249 C CA . THR A 1 173 ? 23.87730 -18.74264 0.34075 1.000 48.18947 281 THR A CA 1
ATOM 1250 C C . THR A 1 173 ? 24.96849 -18.79001 -0.72813 1.000 48.57231 281 THR A C 1
ATOM 1251 O O . THR A 1 173 ? 26.06955 -18.23986 -0.57498 1.000 47.11449 281 THR A O 1
ATOM 1255 N N . SER A 1 174 ? 24.63544 -19.42078 -1.84888 1.000 43.05594 282 SER A N 1
ATOM 1256 C CA . SER A 1 174 ? 25.58586 -19.49203 -2.95359 1.000 40.75245 282 SER A CA 1
ATOM 1257 C C . SER A 1 174 ? 26.05582 -18.09549 -3.38663 1.000 43.02066 282 SER A C 1
ATOM 1258 O O . SER A 1 174 ? 27.25227 -17.87377 -3.62126 1.000 42.25007 282 SER A O 1
ATOM 1261 N N . TYR A 1 175 ? 25.14209 -17.12819 -3.48170 1.000 39.65523 283 TYR A N 1
ATOM 1262 C CA . TYR A 1 175 ? 25.58223 -15.80510 -3.92069 1.000 40.42643 283 TYR A CA 1
ATOM 1263 C C . TYR A 1 175 ? 26.37206 -15.10104 -2.81910 1.000 35.38808 283 TYR A C 1
ATOM 1264 O O . TYR A 1 175 ? 27.33337 -14.37058 -3.11242 1.000 36.55862 283 TYR A O 1
ATOM 1273 N N . GLU A 1 176 ? 25.97630 -15.31278 -1.56160 1.000 38.41220 284 GLU A N 1
ATOM 1274 C CA . GLU A 1 176 ? 26.74899 -14.78151 -0.43963 1.000 40.66120 284 GLU A CA 1
ATOM 1275 C C . GLU A 1 176 ? 28.18003 -15.31400 -0.45344 1.000 39.09748 284 GLU A C 1
ATOM 1276 O O . GLU A 1 176 ? 29.12558 -14.57041 -0.15645 1.000 40.06826 284 GLU A O 1
ATOM 1282 N N . ARG A 1 177 ? 28.37504 -16.57836 -0.83874 1.000 39.23057 285 ARG A N 1
ATOM 1283 C CA . ARG A 1 177 ? 29.73941 -17.09011 -1.00640 1.000 41.62214 285 ARG A CA 1
ATOM 1284 C C . ARG A 1 177 ? 30.52950 -16.29699 -2.04488 1.000 43.66414 285 ARG A C 1
ATOM 1285 O O . ARG A 1 177 ? 31.72147 -16.03226 -1.85743 1.000 40.31032 285 ARG A O 1
ATOM 1293 N N A MET A 1 178 ? 29.88717 -15.92892 -3.16328 0.526 38.58640 286 MET A N 1
ATOM 1294 N N B MET A 1 178 ? 29.89358 -15.92291 -3.16294 0.474 38.58027 286 MET A N 1
ATOM 1295 C CA A MET A 1 178 ? 30.58700 -15.16983 -4.18913 0.526 36.31646 286 MET A CA 1
ATOM 1296 C CA B MET A 1 178 ? 30.62382 -15.17693 -4.17804 0.474 36.27967 286 MET A CA 1
ATOM 1297 C C A MET A 1 178 ? 31.02097 -13.80582 -3.67231 0.526 34.32595 286 MET A C 1
ATOM 1298 C C B MET A 1 178 ? 31.02721 -13.79546 -3.67803 0.474 34.34052 286 MET A C 1
ATOM 1299 O O A MET A 1 178 ? 32.14146 -13.36013 -3.94191 0.526 35.94099 286 MET A O 1
ATOM 1300 O O B MET A 1 178 ? 32.13412 -13.32650 -3.96569 0.474 35.92439 286 MET A O 1
ATOM 1309 N N . THR A 1 179 ? 30.13831 -13.10782 -2.96495 1.000 33.29023 287 THR A N 1
ATOM 1310 C CA . THR A 1 179 ? 30.48984 -11.76927 -2.50199 1.000 37.25937 287 THR A CA 1
ATOM 1311 C C . THR A 1 179 ? 31.51120 -11.85875 -1.37193 1.000 33.81346 287 THR A C 1
ATOM 1312 O O . THR A 1 179 ? 32.35515 -10.97141 -1.22651 1.000 34.16005 287 THR A O 1
ATOM 1316 N N . MET A 1 180 ? 31.48093 -12.95758 -0.62460 1.000 36.74438 288 MET A N 1
ATOM 1317 C CA . MET A 1 180 ? 32.50658 -13.17485 0.39496 1.000 38.23533 288 MET A CA 1
ATOM 1318 C C . MET A 1 180 ? 33.85908 -13.37822 -0.27320 1.000 36.64607 288 MET A C 1
ATOM 1319 O O . MET A 1 180 ? 34.85697 -12.76062 0.12057 1.000 36.64299 288 MET A O 1
ATOM 1324 N N . ALA A 1 181 ? 33.89747 -14.18380 -1.34175 1.000 35.33433 289 ALA A N 1
ATOM 1325 C CA . ALA A 1 181 ? 35.13266 -14.33398 -2.08646 1.000 34.95474 289 ALA A CA 1
ATOM 1326 C C . ALA A 1 181 ? 35.64639 -12.99908 -2.59855 1.000 37.68533 289 ALA A C 1
ATOM 1327 O O . ALA A 1 181 ? 36.85406 -12.74958 -2.55171 1.000 36.76471 289 ALA A O 1
ATOM 1329 N N . ASP A 1 182 ? 34.76327 -12.14624 -3.15737 1.000 33.58008 290 ASP A N 1
ATOM 1330 C CA . ASP A 1 182 ? 35.22187 -10.83825 -3.62658 1.000 37.73345 290 ASP A CA 1
ATOM 1331 C C . ASP A 1 182 ? 35.95325 -10.08689 -2.51753 1.000 38.85871 290 ASP A C 1
ATOM 1332 O O . ASP A 1 182 ? 36.97600 -9.42119 -2.76319 1.000 37.33920 290 ASP A O 1
ATOM 1337 N N . ALA A 1 183 ? 35.39761 -10.13794 -1.30938 1.000 35.92842 291 ALA A N 1
ATOM 1338 C CA . ALA A 1 183 ? 35.83158 -9.28832 -0.20109 1.000 40.57821 291 ALA A CA 1
ATOM 1339 C C . ALA A 1 183 ? 37.08889 -9.81012 0.49630 1.000 39.08975 291 ALA A C 1
ATOM 1340 O O . ALA A 1 183 ? 37.88239 -9.00998 0.99781 1.000 40.40673 291 ALA A O 1
ATOM 1342 N N . LEU A 1 184 ? 37.31331 -11.12398 0.51467 1.000 37.71341 292 LEU A N 1
ATOM 1343 C CA . LEU A 1 184 ? 38.44256 -11.67710 1.27127 1.000 39.70832 292 LEU A CA 1
ATOM 1344 C C . LEU A 1 184 ? 39.79219 -11.24833 0.67554 1.000 38.88347 292 LEU A C 1
ATOM 1345 O O . LEU A 1 184 ? 40.00077 -11.24836 -0.53787 1.000 40.54172 292 LEU A O 1
ATOM 1350 N N . GLN A 1 185 ? 40.73122 -10.87988 1.54993 1.000 38.44094 293 GLN A N 1
ATOM 1351 C CA . GLN A 1 185 ? 42.05936 -10.44724 1.13376 1.000 38.64833 293 GLN A CA 1
ATOM 1352 C C . GLN A 1 185 ? 43.10992 -11.44811 1.60703 1.000 45.19821 293 GLN A C 1
ATOM 1353 O O . GLN A 1 185 ? 43.17611 -11.72914 2.81952 1.000 39.44045 293 GLN A O 1
ATOM 1359 N N . PRO A 1 186 ? 43.95751 -11.98761 0.72933 1.000 38.91683 294 PRO A N 1
ATOM 1360 C CA . PRO A 1 186 ? 44.99233 -12.92577 1.18890 1.000 44.77328 294 PRO A CA 1
ATOM 1361 C C . PRO A 1 186 ? 46.06496 -12.20998 1.99871 1.000 45.63976 294 PRO A C 1
ATOM 1362 O O . PRO A 1 186 ? 46.43972 -11.07612 1.69021 1.000 45.36740 294 PRO A O 1
ATOM 1366 N N A CYS A 1 187 ? 46.54962 -12.86546 3.05414 0.655 39.91057 295 CYS A N 1
ATOM 1367 N N B CYS A 1 187 ? 46.52980 -12.87703 3.05909 0.345 40.00261 295 CYS A N 1
ATOM 1368 C CA A CYS A 1 187 ? 47.67954 -12.32365 3.79888 0.655 42.18289 295 CYS A CA 1
ATOM 1369 C CA B CYS A 1 187 ? 47.63512 -12.39767 3.87849 0.345 42.16593 295 CYS A CA 1
ATOM 1370 C C A CYS A 1 187 ? 48.54970 -13.46603 4.29980 0.655 40.37102 295 CYS A C 1
ATOM 1371 C C B CYS A 1 187 ? 48.57742 -13.55374 4.17253 0.345 40.60552 295 CYS A C 1
ATOM 1372 O O A CYS A 1 187 ? 48.04429 -14.53497 4.65462 0.655 41.39639 295 CYS A O 1
ATOM 1373 O O B CYS A 1 187 ? 48.15327 -14.70617 4.29535 0.345 40.82512 295 CYS A O 1
ATOM 1378 N N . THR A 1 188 ? 49.86226 -13.23820 4.28774 1.000 43.73197 296 THR A N 1
ATOM 1379 C CA . THR A 1 188 ? 50.87001 -14.22259 4.66056 1.000 44.94538 296 THR A CA 1
ATOM 1380 C C . THR A 1 188 ? 51.59779 -13.71932 5.89695 1.000 45.42099 296 THR A C 1
ATOM 1381 O O . THR A 1 188 ? 51.90657 -12.52779 5.99573 1.000 45.31301 296 THR A O 1
ATOM 1385 N N . PHE A 1 189 ? 51.84374 -14.62157 6.84646 1.000 44.47588 297 PHE A N 1
ATOM 1386 C CA . PHE A 1 189 ? 52.46870 -14.25104 8.11623 1.000 48.85248 297 PHE A CA 1
ATOM 1387 C C . PHE A 1 189 ? 53.65775 -15.15189 8.40546 1.000 50.47246 297 PHE A C 1
ATOM 1388 O O . PHE A 1 189 ? 53.55139 -16.37949 8.30973 1.000 54.66467 297 PHE A O 1
ATOM 1396 N N . LYS A 1 190 ? 54.78560 -14.53491 8.74973 1.000 49.78205 298 LYS A N 1
ATOM 1397 C CA . LYS A 1 190 ? 56.01261 -15.25300 9.05349 1.000 56.67811 298 LYS A CA 1
ATOM 1398 C C . LYS A 1 190 ? 56.04878 -15.65757 10.52673 1.000 55.48689 298 LYS A C 1
ATOM 1399 O O . LYS A 1 190 ? 55.30353 -15.14201 11.36296 1.000 51.81441 298 LYS A O 1
ATOM 1405 N N . ASP A 1 191 ? 56.92755 -16.60315 10.83737 1.000 58.56036 299 ASP A N 1
ATOM 1406 C CA . ASP A 1 191 ? 57.07501 -17.04852 12.22028 1.000 61.11737 299 ASP A CA 1
ATOM 1407 C C . ASP A 1 191 ? 57.23614 -15.86032 13.16497 1.000 51.55449 299 ASP A C 1
ATOM 1408 O O . ASP A 1 191 ? 58.00196 -14.92971 12.89610 1.000 54.35334 299 ASP A O 1
ATOM 1413 N N . LYS A 1 192 ? 56.48396 -15.89074 14.26511 1.000 48.91918 300 LYS A N 1
ATOM 1414 C CA . LYS A 1 192 ? 56.50045 -14.90679 15.34998 1.000 56.88323 300 LYS A CA 1
ATOM 1415 C C . LYS A 1 192 ? 55.89373 -13.56065 14.96495 1.000 57.74271 300 LYS A C 1
ATOM 1416 O O . LYS A 1 192 ? 55.94186 -12.61552 15.76776 1.000 48.96446 300 LYS A O 1
ATOM 1422 N N . GLU A 1 193 ? 55.32727 -13.43041 13.76994 1.000 50.56720 301 GLU A N 1
ATOM 1423 C CA . GLU A 1 193 ? 54.70474 -12.17313 13.38170 1.000 47.42821 301 GLU A CA 1
ATOM 1424 C C . GLU A 1 193 ? 53.36104 -12.00480 14.08755 1.000 44.61533 301 GLU A C 1
ATOM 1425 O O . GLU A 1 193 ? 52.53434 -12.92645 14.10089 1.000 48.55743 301 GLU A O 1
ATOM 1431 N N . ILE A 1 194 ? 53.15834 -10.83673 14.69658 1.000 43.73505 302 ILE A N 1
ATOM 1432 C CA . ILE A 1 194 ? 51.92135 -10.50513 15.39764 1.000 46.69690 302 ILE A CA 1
ATOM 1433 C C . ILE A 1 194 ? 50.88163 -10.07170 14.37118 1.000 47.63448 302 ILE A C 1
ATOM 1434 O O . ILE A 1 194 ? 51.18285 -9.26502 13.48730 1.000 46.11999 302 ILE A O 1
ATOM 1439 N N . VAL A 1 195 ? 49.66182 -10.59121 14.48892 1.000 45.92617 303 VAL A N 1
ATOM 1440 C CA . VAL A 1 195 ? 48.57031 -10.23108 13.57062 1.000 42.54113 303 VAL A CA 1
ATOM 1441 C C . VAL A 1 195 ? 47.68285 -9.16087 14.16968 1.000 45.13621 303 VAL A C 1
ATOM 1442 O O . VAL A 1 195 ? 47.49004 -8.11266 13.55916 1.000 43.39312 303 VAL A O 1
ATOM 1446 N N . VAL A 1 196 ? 47.14776 -9.40285 15.37329 1.000 43.87858 304 VAL A N 1
ATOM 1447 C CA . VAL A 1 196 ? 46.44142 -8.39838 16.15830 1.000 38.12384 304 VAL A CA 1
ATOM 1448 C C . VAL A 1 196 ? 47.04790 -8.37334 17.56184 1.000 48.39039 304 VAL A C 1
ATOM 1449 O O . VAL A 1 196 ? 47.40669 -9.41749 18.11956 1.000 43.58107 304 VAL A O 1
ATOM 1453 N N . LYS A 1 197 ? 47.13479 -7.18410 18.12830 1.000 46.31856 305 LYS A N 1
ATOM 1454 C CA . LYS A 1 197 ? 47.85171 -6.94490 19.37650 1.000 48.98663 305 LYS A CA 1
ATOM 1455 C C . LYS A 1 197 ? 46.84868 -6.63213 20.47546 1.000 50.63569 305 LYS A C 1
ATOM 1456 O O . LYS A 1 197 ? 45.99473 -5.75210 20.30689 1.000 47.24384 305 LYS A O 1
ATOM 1462 N N A GLU A 1 198 ? 46.94532 -7.33878 21.59901 0.393 49.71145 306 GLU A N 1
ATOM 1463 N N B GLU A 1 198 ? 46.94962 -7.34974 21.60191 0.607 49.70508 306 GLU A N 1
ATOM 1464 C CA A GLU A 1 198 ? 46.00962 -7.07347 22.67833 0.393 50.56940 306 GLU A CA 1
ATOM 1465 C CA B GLU A 1 198 ? 46.07793 -7.05335 22.72771 0.607 50.62849 306 GLU A CA 1
ATOM 1466 C C A GLU A 1 198 ? 46.11761 -5.61473 23.11166 0.393 51.37376 306 GLU A C 1
ATOM 1467 C C B GLU A 1 198 ? 46.12089 -5.55932 23.01800 0.607 51.36282 306 GLU A C 1
ATOM 1468 O O A GLU A 1 198 ? 47.21294 -5.05520 23.21388 0.393 52.84692 306 GLU A O 1
ATOM 1469 O O B GLU A 1 198 ? 47.17446 -4.92325 22.92668 0.607 53.18004 306 GLU A O 1
ATOM 1480 N N . GLY A 1 199 ? 44.96332 -4.99733 23.34414 1.000 43.54274 307 GLY A N 1
ATOM 1481 C CA . GLY A 1 199 ? 44.87098 -3.59842 23.67829 1.000 54.94254 307 GLY A CA 1
ATOM 1482 C C . GLY A 1 199 ? 44.71164 -2.66244 22.49347 1.000 59.64618 307 GLY A C 1
ATOM 1483 O O . GLY A 1 199 ? 44.24044 -1.53658 22.68041 1.000 62.48633 307 GLY A O 1
ATOM 1484 N N . GLU A 1 200 ? 45.07478 -3.08940 21.28241 1.000 57.16380 308 GLU A N 1
ATOM 1485 C CA . GLU A 1 200 ? 44.94164 -2.20950 20.12742 1.000 61.28695 308 GLU A CA 1
ATOM 1486 C C . GLU A 1 200 ? 43.54887 -2.30571 19.50969 1.000 59.26848 308 GLU A C 1
ATOM 1487 O O . GLU A 1 200 ? 42.82145 -3.28540 19.69300 1.000 55.69701 308 GLU A O 1
ATOM 1493 N N . ASP A 1 201 ? 43.18059 -1.26267 18.76679 1.000 64.49167 309 ASP A N 1
ATOM 1494 C CA . ASP A 1 201 ? 41.86719 -1.22940 18.14235 1.000 62.98403 309 ASP A CA 1
ATOM 1495 C C . ASP A 1 201 ? 41.75893 -2.31249 17.08205 1.000 60.58633 309 ASP A C 1
ATOM 1496 O O . ASP A 1 201 ? 42.73951 -2.66965 16.41889 1.000 63.49817 309 ASP A O 1
ATOM 1501 N N . GLY A 1 202 ? 40.55220 -2.85350 16.94708 1.000 64.78471 310 GLY A N 1
ATOM 1502 C CA . GLY A 1 202 ? 40.30763 -3.86951 15.94378 1.000 64.91797 310 GLY A CA 1
ATOM 1503 C C . GLY A 1 202 ? 40.43963 -3.29016 14.55137 1.000 69.16111 310 GLY A C 1
ATOM 1504 O O . GLY A 1 202 ? 39.93320 -2.19411 14.27712 1.000 70.03101 310 GLY A O 1
ATOM 1505 N N . GLY A 1 203 ? 41.13016 -4.00550 13.66841 1.000 58.26740 311 GLY A N 1
ATOM 1506 C CA . GLY A 1 203 ? 41.25402 -3.55659 12.30610 1.000 54.88613 311 GLY A CA 1
ATOM 1507 C C . GLY A 1 203 ? 40.60696 -4.52625 11.34360 1.000 50.09526 311 GLY A C 1
ATOM 1508 O O . GLY A 1 203 ? 39.78308 -4.12431 10.51273 1.000 55.57708 311 GLY A O 1
ATOM 1509 N N . SER A 1 204 ? 40.98578 -5.80127 11.42827 1.000 43.95492 312 SER A N 1
ATOM 1510 C CA . SER A 1 204 ? 40.51688 -6.80652 10.48705 1.000 39.93623 312 SER A CA 1
ATOM 1511 C C . SER A 1 204 ? 40.15289 -8.09989 11.20450 1.000 46.47438 312 SER A C 1
ATOM 1512 O O . SER A 1 204 ? 40.53924 -8.35060 12.36233 1.000 41.43118 312 SER A O 1
ATOM 1515 N N . PHE A 1 205 ? 39.40519 -8.91828 10.47364 1.000 39.46516 313 PHE A N 1
ATOM 1516 C CA . PHE A 1 205 ? 38.95303 -10.24184 10.87160 1.000 36.58926 313 PHE A CA 1
ATOM 1517 C C . PHE A 1 205 ? 39.67610 -11.25740 9.99470 1.000 40.87980 313 PHE A C 1
ATOM 1518 O O . PHE A 1 205 ? 39.80597 -11.05522 8.78065 1.000 39.15033 313 PHE A O 1
ATOM 1526 N N . TYR A 1 206 ? 40.15410 -12.34344 10.59735 1.000 36.11399 314 TYR A N 1
ATOM 1527 C CA . TYR A 1 206 ? 41.02941 -13.26662 9.88710 1.000 33.72785 314 TYR A CA 1
ATOM 1528 C C . TYR A 1 206 ? 40.48740 -14.68113 9.93794 1.000 36.20310 314 TYR A C 1
ATOM 1529 O O . TYR A 1 206 ? 39.98420 -15.12388 10.98226 1.000 37.55583 314 TYR A O 1
ATOM 1538 N N . ILE A 1 207 ? 40.63814 -15.40459 8.82550 1.000 34.82348 315 ILE A N 1
ATOM 1539 C CA . ILE A 1 207 ? 40.38569 -16.84512 8.77813 1.000 36.28583 315 ILE A CA 1
ATOM 1540 C C . ILE A 1 207 ? 41.67213 -17.52629 8.33444 1.000 37.68785 315 ILE A C 1
ATOM 1541 O O . ILE A 1 207 ? 42.26701 -17.14997 7.31506 1.000 36.33807 315 ILE A O 1
ATOM 1546 N N . ILE A 1 208 ? 42.09032 -18.54872 9.07699 1.000 36.75176 316 ILE A N 1
ATOM 1547 C CA . ILE A 1 208 ? 43.32523 -19.24990 8.75552 1.000 36.78540 316 ILE A CA 1
ATOM 1548 C C . ILE A 1 208 ? 43.06929 -20.27208 7.65377 1.000 35.41375 316 ILE A C 1
ATOM 1549 O O . ILE A 1 208 ? 42.16637 -21.11219 7.77691 1.000 38.60515 316 ILE A O 1
ATOM 1554 N N . ILE A 1 209 ? 43.86654 -20.20374 6.59060 1.000 38.13036 317 ILE A N 1
ATOM 1555 C CA . ILE A 1 209 ? 43.84800 -21.23654 5.55673 1.000 39.63188 317 ILE A CA 1
ATOM 1556 C C . ILE A 1 209 ? 44.79303 -22.36651 5.95855 1.000 43.85847 317 ILE A C 1
ATOM 1557 O O . ILE A 1 209 ? 44.39496 -23.52890 6.02836 1.000 42.50895 317 ILE A O 1
ATOM 1562 N N . ASP A 1 210 ? 46.05498 -22.03910 6.20636 1.000 42.96673 318 ASP A N 1
ATOM 1563 C CA . ASP A 1 210 ? 47.01029 -23.02060 6.69621 1.000 46.45150 318 ASP A CA 1
ATOM 1564 C C . ASP A 1 210 ? 47.91988 -22.33990 7.70691 1.000 43.71062 318 ASP A C 1
ATOM 1565 O O . ASP A 1 210 ? 48.04612 -21.11254 7.73466 1.000 47.64303 318 ASP A O 1
ATOM 1570 N N . GLY A 1 211 ? 48.53428 -23.14010 8.55972 1.000 43.81735 319 GLY A N 1
ATOM 1571 C CA . GLY A 1 211 ? 49.39943 -22.60008 9.57912 1.000 46.55187 319 GLY A CA 1
ATOM 1572 C C . GLY A 1 211 ? 48.80642 -22.70448 10.97278 1.000 41.57363 319 GLY A C 1
ATOM 1573 O O . GLY A 1 211 ? 47.92472 -23.51843 11.26082 1.000 42.88172 319 GLY A O 1
ATOM 1574 N N . LYS A 1 212 ? 49.28926 -21.83340 11.84679 1.000 41.54526 320 LYS A N 1
ATOM 1575 C CA . LYS A 1 212 ? 49.02274 -21.97803 13.27777 1.000 41.59496 320 LYS A CA 1
ATOM 1576 C C . LYS A 1 212 ? 49.22183 -20.61643 13.92080 1.000 36.01766 320 LYS A C 1
ATOM 1577 O O . LYS A 1 212 ? 50.15763 -19.89755 13.55597 1.000 44.28878 320 LYS A O 1
ATOM 1583 N N . MET A 1 213 ? 48.32045 -20.24555 14.82869 1.000 38.84692 321 MET A N 1
ATOM 1584 C CA . MET A 1 213 ? 48.43928 -19.01202 15.60636 1.000 39.53571 321 MET A CA 1
ATOM 1585 C C . MET A 1 213 ? 48.43483 -19.30186 17.10437 1.000 41.16679 321 MET A C 1
ATOM 1586 O O . MET A 1 213 ? 47.62798 -20.09417 17.59457 1.000 39.44315 321 MET A O 1
ATOM 1591 N N . LYS A 1 214 ? 49.29267 -18.61284 17.83860 1.000 40.29272 322 LYS A N 1
ATOM 1592 C CA . LYS A 1 214 ? 49.15079 -18.57280 19.29463 1.000 41.15275 322 LYS A CA 1
ATOM 1593 C C . LYS A 1 214 ? 48.28182 -17.38342 19.67690 1.000 36.79846 322 LYS A C 1
ATOM 1594 O O . LYS A 1 214 ? 48.44095 -16.29425 19.11633 1.000 42.15408 322 LYS A O 1
ATOM 1600 N N . VAL A 1 215 ? 47.38443 -17.58773 20.65077 1.000 40.99639 323 VAL A N 1
ATOM 1601 C CA . VAL A 1 215 ? 46.57675 -16.52801 21.25271 1.000 32.62232 323 VAL A CA 1
ATOM 1602 C C . VAL A 1 215 ? 47.15154 -16.28956 22.64311 1.000 36.43545 323 VAL A C 1
ATOM 1603 O O . VAL A 1 215 ? 47.03476 -17.16818 23.50174 1.000 40.91601 323 VAL A O 1
ATOM 1607 N N . ASN A 1 216 ? 47.73924 -15.11070 22.85118 1.000 40.49824 324 ASN A N 1
ATOM 1608 C CA . ASN A 1 216 ? 48.44510 -14.75829 24.08822 1.000 38.21781 324 ASN A CA 1
ATOM 1609 C C . ASN A 1 216 ? 47.74368 -13.60126 24.79034 1.000 39.77644 324 ASN A C 1
ATOM 1610 O O . ASN A 1 216 ? 47.20811 -12.69167 24.15874 1.000 43.14689 324 ASN A O 1
ATOM 1615 N N . GLN A 1 217 ? 47.79347 -13.59949 26.11968 1.000 40.60136 325 GLN A N 1
ATOM 1616 C CA . GLN A 1 217 ? 47.09112 -12.58154 26.87359 1.000 38.53808 325 GLN A CA 1
ATOM 1617 C C . GLN A 1 217 ? 47.93782 -12.29940 28.10377 1.000 40.18088 325 GLN A C 1
ATOM 1618 O O . GLN A 1 217 ? 48.54551 -13.22362 28.64600 1.000 40.60439 325 GLN A O 1
ATOM 1624 N N A THR A 1 218 ? 48.00449 -11.03308 28.49280 0.660 41.43111 326 THR A N 1
ATOM 1625 N N B THR A 1 218 ? 47.97204 -11.04298 28.54384 0.340 41.53273 326 THR A N 1
ATOM 1626 C CA A THR A 1 218 ? 48.77410 -10.63908 29.67132 0.660 41.87943 326 THR A CA 1
ATOM 1627 C CA B THR A 1 218 ? 48.83826 -10.61468 29.64603 0.340 41.95254 326 THR A CA 1
ATOM 1628 C C A THR A 1 218 ? 47.91589 -10.65317 30.92528 0.660 42.94817 326 THR A C 1
ATOM 1629 C C B THR A 1 218 ? 48.03951 -10.44640 30.93866 0.340 42.80677 326 THR A C 1
ATOM 1630 O O A THR A 1 218 ? 46.73849 -10.28666 30.90737 0.660 41.74141 326 THR A O 1
ATOM 1631 O O B THR A 1 218 ? 47.00276 -9.77299 30.94974 0.340 41.14206 326 THR A O 1
ATOM 1638 N N . LEU A 1 219 ? 48.53004 -11.04898 32.03394 1.000 37.70902 327 LEU A N 1
ATOM 1639 C CA . LEU A 1 219 ? 47.86341 -10.97347 33.32392 1.000 38.01224 327 LEU A CA 1
ATOM 1640 C C . LEU A 1 219 ? 48.97523 -10.67445 34.30667 1.000 40.64600 327 LEU A C 1
ATOM 1641 O O . LEU A 1 219 ? 50.00510 -11.34985 34.27565 1.000 39.05435 327 LEU A O 1
ATOM 1646 N N . ASN A 1 220 ? 48.80415 -9.61417 35.08983 1.000 38.69010 328 ASN A N 1
ATOM 1647 C CA . 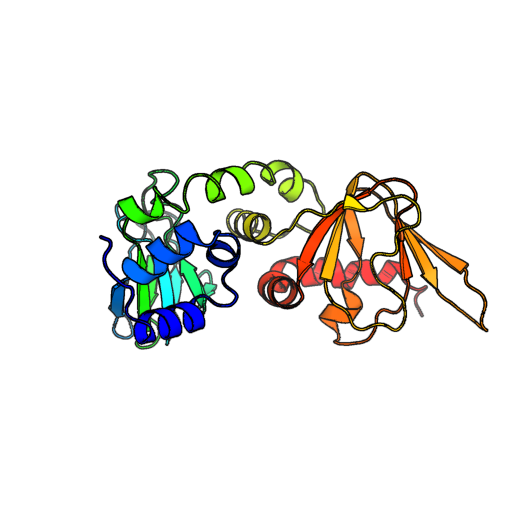ASN A 1 220 ? 49.82837 -9.20351 36.06148 1.000 41.45272 328 ASN A CA 1
ATOM 1648 C C . ASN A 1 220 ? 51.18620 -9.08487 35.37611 1.000 38.12176 328 ASN A C 1
ATOM 1649 O O . ASN A 1 220 ? 52.20788 -9.55075 35.87359 1.000 40.57873 328 ASN A O 1
ATOM 1654 N N . GLY A 1 221 ? 51.17697 -8.52338 34.16377 1.000 40.67402 329 GLY A N 1
ATOM 1655 C CA . GLY A 1 221 ? 52.40603 -8.29089 33.44300 1.000 39.77485 329 GLY A CA 1
ATOM 1656 C C . GLY A 1 221 ? 53.07661 -9.53121 32.90499 1.000 45.22503 329 GLY A C 1
ATOM 1657 O O . GLY A 1 221 ? 54.21424 -9.44328 32.43596 1.000 47.29669 329 GLY A O 1
ATOM 1658 N N . ARG A 1 222 ? 52.42522 -10.68722 32.97091 1.000 41.32824 330 ARG A N 1
ATOM 1659 C CA . ARG A 1 222 ? 52.97517 -11.92347 32.43633 1.000 43.99109 330 ARG A CA 1
ATOM 1660 C C . ARG A 1 222 ? 52.12255 -12.36429 31.25157 1.000 39.01656 330 ARG A C 1
ATOM 1661 O O . ARG A 1 222 ? 50.89230 -12.36447 31.33873 1.000 42.77447 330 ARG A O 1
ATOM 1669 N N . ILE A 1 223 ? 52.78285 -12.76650 30.18457 1.000 37.90759 331 ILE A N 1
ATOM 1670 C CA . ILE A 1 223 ? 52.10381 -13.25261 28.98356 1.000 41.64803 331 ILE A CA 1
ATOM 1671 C C . ILE A 1 223 ? 51.91427 -14.75552 29.09971 1.000 48.81490 331 ILE A C 1
ATOM 1672 O O . ILE A 1 223 ? 52.87335 -15.48244 29.39439 1.000 50.26997 331 ILE A O 1
ATOM 1677 N N . HIS A 1 224 ? 50.68503 -15.23708 28.88459 1.000 42.29498 332 HIS A N 1
ATOM 1678 C CA . HIS A 1 224 ? 50.49449 -16.66588 28.69498 1.000 46.98485 332 HIS A CA 1
ATOM 1679 C C . HIS A 1 224 ? 49.63681 -16.95702 27.46885 1.000 46.57731 332 HIS A C 1
ATOM 1680 O O . HIS A 1 224 ? 48.83772 -16.13598 26.99770 1.000 44.73289 332 HIS A O 1
ATOM 1687 N N . THR A 1 225 ? 49.82406 -18.16284 26.96734 1.000 45.04875 333 THR A N 1
ATOM 1688 C CA . THR A 1 225 ? 49.11645 -18.61380 25.78066 1.000 41.20549 333 THR A CA 1
ATOM 1689 C C . THR A 1 225 ? 47.79394 -19.21278 26.23332 1.000 46.43437 333 THR A C 1
ATOM 1690 O O . THR A 1 225 ? 47.78422 -20.15191 27.03460 1.000 47.48688 333 THR A O 1
ATOM 1694 N N . ILE A 1 226 ? 46.67727 -18.64476 25.76500 1.000 37.78720 334 ILE A N 1
ATOM 1695 C CA . ILE A 1 226 ? 45.35607 -19.09567 26.19461 1.000 37.35458 334 ILE A CA 1
ATOM 1696 C C . ILE A 1 226 ? 44.64211 -19.92765 25.13587 1.000 44.48971 334 ILE A C 1
ATOM 1697 O O . ILE A 1 226 ? 43.60130 -20.53083 25.44017 1.000 44.38974 334 ILE A O 1
ATOM 1702 N N . ASN A 1 227 ? 45.14878 -19.96567 23.91015 1.000 43.18474 335 ASN A N 1
ATOM 1703 C CA . ASN A 1 227 ? 44.47867 -20.74438 22.87240 1.000 43.74780 335 ASN A CA 1
ATOM 1704 C C . ASN A 1 227 ? 45.47141 -20.95658 21.73882 1.000 41.72095 335 ASN A C 1
ATOM 1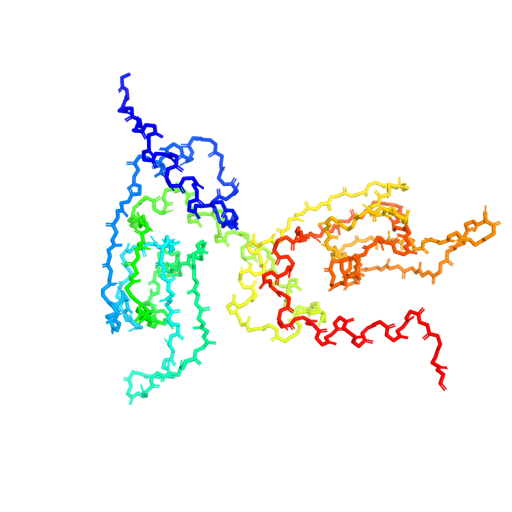705 O O . ASN A 1 227 ? 46.44991 -20.21491 21.60621 1.000 40.85998 335 ASN A O 1
ATOM 1710 N N . ILE A 1 228 ? 45.22752 -21.99225 20.93405 1.000 44.07863 336 ILE A N 1
ATOM 1711 C CA . ILE A 1 228 ? 46.01948 -22.26536 19.74118 1.000 38.50963 336 ILE A CA 1
ATOM 1712 C C . ILE A 1 228 ? 45.04309 -22.45801 18.58304 1.000 39.56560 336 ILE A C 1
ATOM 1713 O O . ILE A 1 228 ? 44.07722 -23.22115 18.70423 1.000 42.49158 336 ILE A O 1
ATOM 1718 N N . LEU A 1 229 ? 45.28033 -21.75489 17.48083 1.000 39.15352 337 LEU A N 1
ATOM 1719 C CA . LEU A 1 229 ? 44.36617 -21.76489 16.34515 1.000 41.70051 337 LEU A CA 1
ATOM 1720 C C . LEU A 1 229 ? 45.03941 -22.41530 15.15130 1.000 39.77840 337 LEU A C 1
ATOM 1721 O O . LEU A 1 229 ? 46.25744 -22.31096 14.97596 1.000 41.31373 337 LEU A O 1
ATOM 1726 N N . GLY A 1 230 ? 44.23138 -23.04898 14.29626 1.000 39.65581 338 GLY A N 1
ATOM 1727 C CA . GLY A 1 230 ? 44.76116 -23.67025 13.10459 1.000 35.70718 338 GLY A CA 1
ATOM 1728 C C . GLY A 1 230 ? 43.81500 -23.52665 11.93005 1.000 42.04054 338 GLY A C 1
ATOM 1729 O O . GLY A 1 230 ? 42.88896 -22.71237 11.94865 1.000 38.56563 338 GLY A O 1
ATOM 1730 N N . PRO A 1 231 ? 44.03569 -24.32998 10.88644 1.000 41.12072 339 PRO A N 1
ATOM 1731 C CA . PRO A 1 231 ? 43.28504 -24.15291 9.62862 1.000 40.22668 339 PRO A CA 1
ATOM 1732 C C . PRO A 1 231 ? 41.78311 -24.12653 9.86887 1.000 39.64705 339 PRO A C 1
ATOM 1733 O O . PRO A 1 231 ? 41.23634 -24.92610 10.63914 1.000 39.24706 339 PRO A O 1
ATOM 1737 N N . LYS A 1 232 ? 41.12471 -23.15451 9.24603 1.000 39.65356 340 LYS A N 1
ATOM 1738 C CA . LYS A 1 232 ? 39.69429 -22.90116 9.25835 1.000 40.86821 340 LYS A CA 1
ATOM 1739 C C . LYS A 1 232 ? 39.22140 -22.26031 10.56712 1.000 41.85888 340 LYS A C 1
ATOM 1740 O O . LYS A 1 232 ? 38.04077 -21.91849 10.66309 1.000 40.92905 340 LYS A O 1
ATOM 1746 N N . ASP A 1 233 ? 40.08969 -22.08288 11.58076 1.000 38.28293 341 ASP A N 1
ATOM 1747 C CA . ASP A 1 233 ? 39.75431 -21.21633 12.70704 1.000 37.25751 341 ASP A CA 1
ATOM 1748 C C . ASP A 1 233 ? 39.86051 -19.74913 12.29345 1.000 40.02655 341 ASP A C 1
ATOM 1749 O O . ASP A 1 233 ? 40.41215 -19.40712 11.24908 1.000 40.09531 341 ASP A O 1
ATOM 1754 N N . PHE A 1 234 ? 39.34814 -18.86927 13.15306 1.000 38.78933 342 PHE A N 1
ATOM 1755 C CA . PHE A 1 234 ? 39.26438 -17.45541 12.81457 1.000 39.74269 342 PHE A CA 1
ATOM 1756 C C . PHE A 1 234 ? 39.54156 -16.64915 14.07080 1.000 37.32474 342 PHE A C 1
ATOM 1757 O O . PHE A 1 234 ? 39.51945 -17.18710 15.18320 1.000 38.28432 342 PHE A O 1
ATOM 1765 N N . PHE A 1 235 ? 39.75911 -15.34556 13.90288 1.000 36.50836 343 PHE A N 1
ATOM 1766 C CA . PHE A 1 235 ? 40.00882 -14.52084 15.09974 1.000 36.27369 343 PHE A CA 1
ATOM 1767 C C . PHE A 1 235 ? 39.86508 -13.05684 14.71124 1.000 40.56598 343 PHE A C 1
ATOM 1768 O O . PHE A 1 235 ? 39.89462 -12.70310 13.52991 1.000 38.65770 343 PHE A O 1
ATOM 1776 N N . GLY A 1 236 ? 39.71181 -12.21044 15.71322 1.000 36.14110 344 GLY A N 1
ATOM 1777 C CA . GLY A 1 236 ? 39.63693 -10.78378 15.47848 1.000 35.60242 344 GLY A CA 1
ATOM 1778 C C . GLY A 1 236 ? 38.22632 -10.26030 15.45025 1.000 40.56359 344 GLY A C 1
ATOM 1779 O O . GLY A 1 236 ? 38.02654 -9.05602 15.24171 1.000 44.48202 344 GLY A O 1
ATOM 1780 N N . GLU A 1 237 ? 37.24594 -11.13012 15.67454 1.000 38.14264 345 GLU A N 1
ATOM 1781 C CA . GLU A 1 237 ? 35.84477 -10.75022 15.55309 1.000 38.88529 345 GLU A CA 1
ATOM 1782 C C . GLU A 1 237 ? 35.34416 -9.91089 16.72151 1.000 44.11891 345 GLU A C 1
ATOM 1783 O O . GLU A 1 237 ? 34.43731 -9.09277 16.53810 1.000 45.86152 345 GLU A O 1
ATOM 1789 N N . MET A 1 238 ? 35.88889 -10.08446 17.93187 1.000 41.72819 346 MET A N 1
ATOM 1790 C CA . MET A 1 238 ? 35.24765 -9.41800 19.06238 1.000 43.81283 346 MET A CA 1
ATOM 1791 C C . MET A 1 238 ? 35.48199 -7.90875 19.02840 1.000 47.37267 346 MET A C 1
ATOM 1792 O O . MET A 1 238 ? 34.55282 -7.12679 19.27124 1.000 49.64186 346 MET A O 1
ATOM 1797 N N . SER A 1 239 ? 36.69684 -7.47670 18.68629 1.000 42.14582 347 SER A N 1
ATOM 1798 C CA . SER A 1 239 ? 36.94164 -6.04628 18.57724 1.000 45.87106 347 SER A CA 1
ATOM 1799 C C . SER A 1 239 ? 36.01081 -5.41530 17.55521 1.000 54.65893 347 SER A C 1
ATOM 1800 O O . SER A 1 239 ? 35.54601 -4.28543 17.73406 1.000 50.64161 347 SER A O 1
ATOM 1803 N N . LEU A 1 240 ? 35.72471 -6.13359 16.46907 1.000 49.98978 348 LEU A N 1
ATOM 1804 C CA . LEU A 1 240 ? 34.89751 -5.54986 15.43255 1.000 47.08215 348 LEU A CA 1
ATOM 1805 C C . LEU A 1 240 ? 33.42357 -5.61747 15.79020 1.000 46.65161 348 LEU A C 1
ATOM 1806 O O . LEU A 1 240 ? 32.68247 -4.67206 15.51336 1.000 49.94654 348 LEU A O 1
ATOM 1811 N N . MET A 1 241 ? 32.97237 -6.72054 16.39813 1.000 48.65571 349 MET A N 1
ATOM 1812 C CA . MET A 1 241 ? 31.54329 -6.87501 16.66046 1.000 49.31283 349 MET A CA 1
ATOM 1813 C C . MET A 1 241 ? 31.06626 -5.92421 17.75332 1.000 60.66595 349 MET A C 1
ATOM 1814 O O . MET A 1 241 ? 29.92300 -5.44627 17.71431 1.000 57.35492 349 MET A O 1
ATOM 1819 N N . PHE A 1 242 ? 31.92154 -5.64275 18.73637 1.000 62.06487 350 PHE A N 1
ATOM 1820 C CA . PHE A 1 242 ? 31.53806 -4.87262 19.91640 1.000 59.98871 350 PHE A CA 1
ATOM 1821 C C . PHE A 1 242 ? 32.29038 -3.55521 20.01520 1.000 63.18799 350 PHE A C 1
ATOM 1822 O O . PHE A 1 242 ? 32.19868 -2.87167 21.04452 1.000 67.47238 350 PHE A O 1
ATOM 1830 N N . ASN A 1 243 ? 33.03218 -3.18732 18.97351 1.000 59.23809 351 ASN A N 1
ATOM 1831 C CA . ASN A 1 243 ? 33.79203 -1.93855 18.91725 1.000 68.09973 351 ASN A CA 1
ATOM 1832 C C . ASN A 1 243 ? 34.58183 -1.71086 20.20846 1.000 68.32350 351 ASN A C 1
ATOM 1833 O O . ASN A 1 243 ? 34.34113 -0.77815 20.97348 1.000 66.15375 351 ASN A O 1
ATOM 1838 N N . GLN A 1 244 ? 35.55033 -2.59907 20.41730 1.000 63.16447 352 GLN A N 1
ATOM 1839 C CA . GLN A 1 244 ? 36.40480 -2.54094 21.58840 1.000 55.58502 352 GLN A CA 1
ATOM 1840 C C . GLN A 1 244 ? 37.81146 -2.97228 21.19699 1.000 62.12411 352 GLN A C 1
ATOM 1841 O O . GLN A 1 244 ? 38.01147 -3.53090 20.10757 1.000 52.16550 352 GLN A O 1
ATOM 1847 N N . PRO A 1 245 ? 38.80743 -2.75276 22.05126 1.000 57.49334 353 PRO A N 1
ATOM 1848 C CA . PRO A 1 245 ? 40.17132 -3.17289 21.71474 1.000 49.19503 353 PRO A CA 1
ATOM 1849 C C . PRO A 1 245 ? 40.26912 -4.68748 21.77786 1.000 47.12432 353 PRO A C 1
ATOM 1850 O O . PRO A 1 245 ? 39.46155 -5.35268 22.43157 1.000 48.90298 353 PRO A O 1
ATOM 1854 N N . CYS A 1 246 ? 41.24091 -5.23081 21.04085 1.000 50.50238 354 CYS A N 1
ATOM 1855 C CA . CYS A 1 246 ? 41.47408 -6.67470 21.03918 1.000 40.85021 354 CYS A CA 1
ATOM 1856 C C . CYS A 1 246 ? 41.82604 -7.15893 22.44162 1.000 42.89044 354 CYS A C 1
ATOM 1857 O O . CYS A 1 246 ? 42.64510 -6.54333 23.12659 1.000 52.66692 354 CYS A O 1
ATOM 1860 N N . VAL A 1 247 ? 41.20023 -8.26320 22.86946 1.000 41.68097 355 VAL A N 1
ATOM 1861 C CA . VAL A 1 247 ? 41.43188 -8.77356 24.22007 1.000 43.58854 355 VAL A CA 1
ATOM 1862 C C . VAL A 1 247 ? 42.63938 -9.69112 24.28303 1.000 49.30882 355 VAL A C 1
ATOM 1863 O O . VAL A 1 247 ? 42.97863 -10.19689 25.37092 1.000 49.91058 355 VAL A O 1
ATOM 1867 N N . ALA A 1 248 ? 43.31823 -9.89854 23.16496 1.000 43.50858 356 ALA A N 1
ATOM 1868 C CA . ALA A 1 248 ? 44.43061 -10.82644 23.10824 1.000 40.65892 356 ALA A CA 1
ATOM 1869 C C . ALA A 1 248 ? 45.31962 -10.50747 21.91762 1.000 47.06022 356 ALA A C 1
ATOM 1870 O O . ALA A 1 248 ? 44.93386 -9.81400 20.97094 1.000 45.70369 356 ALA A O 1
ATOM 1872 N N . THR A 1 249 ? 46.51982 -11.04653 21.97445 1.000 45.51127 357 THR A N 1
ATOM 1873 C CA . THR A 1 249 ? 47.47151 -10.95513 20.88840 1.000 46.24951 357 THR A CA 1
ATOM 1874 C C . THR A 1 249 ? 47.45931 -12.26984 20.12262 1.000 46.55913 357 THR A C 1
ATOM 1875 O O . THR A 1 249 ? 47.46343 -13.34146 20.72631 1.000 43.18566 357 THR A O 1
ATOM 1879 N N . VAL A 1 250 ? 47.34101 -12.19296 18.80258 1.000 39.84630 358 VAL A N 1
ATOM 1880 C CA . VAL A 1 250 ? 47.39804 -13.37789 17.96171 1.000 42.47019 358 VAL A CA 1
ATOM 1881 C C . VAL A 1 250 ? 48.67074 -13.28979 17.13263 1.000 42.45373 358 VAL A C 1
ATOM 1882 O O . VAL A 1 250 ? 48.89961 -12.28830 16.43527 1.000 44.51200 358 VAL A O 1
ATOM 1886 N N . VAL A 1 251 ? 49.49870 -14.33611 17.20594 1.000 39.93263 359 VAL A N 1
ATOM 1887 C CA . VAL A 1 251 ? 50.83940 -14.31680 16.63576 1.000 39.59541 359 VAL A CA 1
ATOM 1888 C C . VAL A 1 251 ? 51.08247 -15.60793 15.85262 1.000 41.60231 359 VAL A C 1
ATOM 1889 O O . VAL A 1 251 ? 50.74623 -16.70730 16.31179 1.000 42.57141 359 VAL A O 1
ATOM 1893 N N . SER A 1 252 ? 51.63193 -15.47251 14.65030 1.000 43.54441 360 SER A N 1
ATOM 1894 C CA . SER A 1 252 ? 51.85985 -16.64252 13.81834 1.000 45.16438 360 SER A CA 1
ATOM 1895 C C . SER A 1 252 ? 52.94404 -17.52141 14.43668 1.000 51.61364 360 SER A C 1
ATOM 1896 O O . SER A 1 252 ? 53.91488 -17.02774 15.01974 1.000 48.07424 360 SER A O 1
ATOM 1899 N N . GLU A 1 253 ? 52.74877 -18.83264 14.34391 1.000 48.95198 361 GLU A N 1
ATOM 1900 C CA . GLU A 1 253 ? 53.72196 -19.82452 14.79473 1.000 52.03673 361 GLU A CA 1
ATOM 1901 C C . GLU A 1 253 ? 54.15370 -20.55315 13.53108 1.000 56.40836 361 GLU A C 1
ATOM 1902 O O . GLU A 1 253 ? 53.40143 -21.36839 12.98356 1.000 50.72219 361 GLU A O 1
ATOM 1908 N N . GLY A 1 254 ? 55.34929 -20.23941 13.05399 1.000 51.56699 362 GLY A N 1
ATOM 1909 C CA . GLY A 1 254 ? 55.71226 -20.64013 11.71583 1.000 54.19757 362 GLY A CA 1
ATOM 1910 C C . GLY A 1 254 ? 54.98507 -19.76369 10.71895 1.000 55.13663 362 GLY A C 1
ATOM 1911 O O . GLY A 1 254 ? 54.36548 -18.76629 11.07665 1.000 49.68460 362 GLY A O 1
ATOM 1912 N N . VAL A 1 255 ? 55.06780 -20.15469 9.44467 1.000 47.18001 363 VAL A N 1
ATOM 1913 C CA . VAL A 1 255 ? 54.41383 -19.41511 8.37148 1.000 50.77329 363 VAL A CA 1
ATOM 1914 C C . VAL A 1 255 ? 52.93838 -19.78821 8.33150 1.000 47.20755 363 VAL A C 1
ATOM 1915 O O . VAL A 1 255 ? 52.57061 -20.96820 8.42747 1.000 47.07343 363 VAL A O 1
ATOM 1919 N N . SER A 1 256 ? 52.08539 -18.77967 8.20576 1.000 47.23852 364 SER A N 1
ATOM 1920 C CA . SER A 1 256 ? 50.64929 -18.98480 8.14591 1.000 44.25697 364 SER A CA 1
ATOM 1921 C C . SER A 1 256 ? 50.09093 -18.20592 6.96957 1.000 44.24990 364 SER A C 1
ATOM 1922 O O . SER A 1 256 ? 50.56455 -17.10791 6.65811 1.000 44.43544 364 SER A O 1
ATOM 1925 N N . HIS A 1 257 ? 49.06750 -18.77319 6.33666 1.000 44.07106 365 HIS A N 1
ATOM 1926 C CA . HIS A 1 257 ? 48.34441 -18.09684 5.26362 1.000 45.07087 365 HIS A CA 1
ATOM 1927 C C . HIS A 1 257 ? 46.90075 -17.89977 5.67523 1.000 39.79220 365 HIS A C 1
ATOM 1928 O O . HIS A 1 257 ? 46.22606 -18.85139 6.09586 1.000 46.45556 365 HIS A O 1
ATOM 1935 N N . CYS A 1 258 ? 46.44660 -16.66107 5.58588 1.000 38.67323 366 CYS A N 1
ATOM 1936 C CA . CYS A 1 258 ? 45.12078 -16.28801 6.02299 1.000 39.48819 366 CYS A CA 1
ATOM 1937 C C . CYS A 1 258 ? 44.40979 -15.54742 4.90338 1.000 38.40998 366 CYS A C 1
ATOM 1938 O O . CYS A 1 258 ? 44.99497 -15.19733 3.87112 1.000 40.02205 366 CYS A O 1
ATOM 1941 N N . VAL A 1 259 ? 43.12762 -15.32427 5.11057 1.000 41.78541 367 VAL A N 1
ATOM 1942 C CA . VAL A 1 259 ? 42.42140 -14.28244 4.37837 1.000 39.93404 367 VAL A CA 1
ATOM 1943 C C . VAL A 1 259 ? 41.73937 -13.40899 5.41474 1.000 37.32275 367 VAL A C 1
ATOM 1944 O O . VAL A 1 259 ? 41.38017 -13.86480 6.51487 1.000 37.49340 367 VAL A O 1
ATOM 1948 N N . SER A 1 260 ? 41.56584 -12.14027 5.06646 1.000 36.46522 368 SER A N 1
ATOM 1949 C CA . SER A 1 260 ? 41.02809 -11.17729 6.01092 1.000 36.88762 368 SER A CA 1
ATOM 1950 C C . SER A 1 260 ? 39.87841 -10.37370 5.41717 1.000 39.56817 368 SER A C 1
ATOM 1951 O O . SER A 1 260 ? 39.72629 -10.24104 4.19748 1.000 36.03938 368 SER A O 1
ATOM 1954 N N . LEU A 1 261 ? 39.06249 -9.84441 6.32191 1.000 40.37016 369 LEU A N 1
ATOM 1955 C CA . LEU A 1 261 ? 38.04514 -8.84521 6.01792 1.000 37.37304 369 LEU A CA 1
ATOM 1956 C C . LEU A 1 261 ? 38.36626 -7.59592 6.81370 1.000 48.29961 369 LEU A C 1
ATOM 1957 O O . LEU A 1 261 ? 38.60854 -7.67947 8.03361 1.000 40.80424 369 LEU A O 1
ATOM 1962 N N . ASP A 1 262 ? 38.36956 -6.44338 6.14103 1.000 42.05974 370 ASP A N 1
ATOM 1963 C CA . ASP A 1 262 ? 38.55529 -5.21247 6.90175 1.000 45.68742 370 ASP A CA 1
ATOM 1964 C C . ASP A 1 262 ? 37.25702 -4.84611 7.62137 1.000 46.06724 370 ASP A C 1
ATOM 1965 O O . ASP A 1 262 ? 36.20023 -5.42956 7.38240 1.000 47.73890 370 ASP A O 1
ATOM 1970 N N . ARG A 1 263 ? 37.35018 -3.89101 8.55397 1.000 45.28231 371 ARG A N 1
ATOM 1971 C CA . ARG A 1 263 ? 36.20763 -3.58432 9.41613 1.000 46.99163 371 ARG A CA 1
ATOM 1972 C C . ARG A 1 263 ? 34.93100 -3.32159 8.61301 1.000 46.85405 371 ARG A C 1
ATOM 1973 O O . ARG A 1 263 ? 33.84832 -3.81809 8.95486 1.000 43.41254 371 ARG A O 1
ATOM 1981 N N . GLU A 1 264 ? 35.03938 -2.50548 7.56306 1.000 44.08083 372 GLU A N 1
ATOM 1982 C CA . GLU A 1 264 ? 33.87293 -2.15257 6.74576 1.000 48.68557 372 GLU A CA 1
ATOM 1983 C C . GLU A 1 264 ? 33.24337 -3.38800 6.09282 1.000 39.99778 372 GLU A C 1
ATOM 1984 O O . GLU A 1 264 ? 32.02194 -3.57048 6.13238 1.000 45.15158 372 GLU A O 1
ATOM 1990 N N . SER A 1 265 ? 34.06913 -4.26337 5.50585 1.000 46.59675 373 SER A N 1
ATOM 1991 C CA . SER A 1 265 ? 33.56569 -5.48414 4.87235 1.000 41.34850 373 SER A CA 1
ATOM 1992 C C . SER A 1 265 ? 33.03386 -6.46925 5.89741 1.000 44.69685 373 SER A C 1
ATOM 1993 O O . SER A 1 265 ? 31.99632 -7.10153 5.67769 1.000 42.60215 373 SER A O 1
ATOM 1996 N N . PHE A 1 266 ? 33.75739 -6.65113 7.00808 1.000 41.75406 374 PHE A N 1
ATOM 1997 C CA . PHE A 1 266 ? 33.24339 -7.50665 8.07176 1.000 42.99154 374 PHE A CA 1
ATOM 1998 C C . PHE A 1 266 ? 31.83299 -7.08173 8.47380 1.000 42.25997 374 PHE A C 1
ATOM 1999 O O . PHE A 1 266 ? 30.89827 -7.89375 8.50327 1.000 44.39436 374 PHE A O 1
ATOM 2007 N N . THR A 1 267 ? 31.64658 -5.79455 8.72476 1.000 44.24452 375 THR A N 1
ATOM 2008 C CA . THR A 1 267 ? 30.34489 -5.33562 9.18483 1.000 47.89858 375 THR A CA 1
ATOM 2009 C C . THR A 1 267 ? 29.28271 -5.54244 8.10871 1.000 48.38234 375 THR A C 1
ATOM 2010 O O . THR A 1 267 ? 28.17315 -6.00703 8.39937 1.000 44.41675 375 THR A O 1
ATOM 2014 N N . ALA A 1 268 ? 29.62208 -5.23796 6.85604 1.000 50.26188 376 ALA A N 1
ATOM 2015 C CA . ALA A 1 268 ? 28.68333 -5.42115 5.74727 1.000 46.89176 376 ALA A CA 1
ATOM 2016 C C . ALA A 1 268 ? 28.26330 -6.88075 5.59431 1.000 47.02639 376 ALA A C 1
ATOM 2017 O O . ALA A 1 268 ? 27.09969 -7.16744 5.29334 1.000 50.08827 376 ALA A O 1
ATOM 2019 N N . LEU A 1 269 ? 29.18895 -7.82121 5.78757 1.000 43.28099 377 LEU A N 1
ATOM 2020 C CA . LEU A 1 269 ? 28.92496 -9.22860 5.50439 1.000 42.73665 377 LEU A CA 1
ATOM 2021 C C . LEU A 1 269 ? 28.65109 -10.06083 6.76855 1.000 47.05117 377 LEU A C 1
ATOM 2022 O O . LEU A 1 269 ? 28.58681 -11.29422 6.69387 1.000 44.54126 377 LEU A O 1
ATOM 2027 N N . LEU A 1 270 ? 28.43737 -9.41193 7.91107 1.000 51.09112 378 LEU A N 1
ATOM 2028 C CA . LEU A 1 270 ? 28.35545 -10.13330 9.18554 1.000 45.65049 378 LEU A CA 1
ATOM 2029 C C . LEU A 1 270 ? 27.09070 -10.98706 9.30901 1.000 54.46085 378 LEU A C 1
ATOM 2030 O O . LEU A 1 270 ? 27.13022 -12.05105 9.93541 1.000 58.85078 378 LEU A O 1
ATOM 2035 N N . GLY A 1 271 ? 25.97047 -10.55003 8.72830 1.000 54.20811 379 GLY A N 1
ATOM 2036 C CA . GLY A 1 271 ? 24.69339 -11.22025 8.86443 1.000 55.67005 379 GLY A CA 1
ATOM 2037 C C . GLY A 1 271 ? 24.71637 -12.74047 8.94267 1.000 52.69665 379 GLY A C 1
ATOM 2038 O O . GLY A 1 271 ? 24.37576 -13.33527 9.97469 1.000 58.95636 379 GLY A O 1
ATOM 2039 N N . PRO A 1 272 ? 25.08152 -13.40893 7.84619 1.000 54.31022 380 PRO A N 1
ATOM 2040 C CA . PRO A 1 272 ? 25.07993 -14.87999 7.85603 1.000 50.81346 380 PRO A CA 1
ATOM 2041 C C . PRO A 1 272 ? 26.15139 -15.51555 8.73990 1.000 58.39214 380 PRO A C 1
ATOM 2042 O O . PRO A 1 272 ? 26.16427 -16.74723 8.86220 1.000 55.27071 380 PRO A O 1
ATOM 2046 N N . MET A 1 273 ? 27.04245 -14.73908 9.36263 1.000 51.42597 381 MET A N 1
ATOM 2047 C CA . MET A 1 273 ? 28.08280 -15.31401 10.21064 1.000 54.37464 381 MET A CA 1
ATOM 2048 C C . MET A 1 273 ? 27.81872 -15.11979 11.69405 1.000 49.53951 381 MET A C 1
ATOM 2049 O O . MET A 1 273 ? 28.46986 -15.77758 12.51519 1.000 49.44371 381 MET A O 1
ATOM 2054 N N . GLU A 1 274 ? 26.90395 -14.22328 12.05584 1.000 48.99984 382 GLU A N 1
ATOM 2055 C CA . GLU A 1 274 ? 26.89731 -13.70981 13.42254 1.000 55.04088 382 GLU A CA 1
ATOM 2056 C C . GLU A 1 274 ? 26.55854 -14.79098 14.44487 1.000 56.79686 382 GLU A C 1
ATOM 2057 O O . GLU A 1 274 ? 27.14331 -14.82103 15.53157 1.000 53.82789 382 GLU A O 1
ATOM 2063 N N . GLU A 1 275 ? 25.61121 -15.67479 14.13676 1.000 56.26413 383 GLU A N 1
ATOM 2064 C CA . GLU A 1 275 ? 25.26350 -16.70895 15.10566 1.000 63.85485 383 GLU A CA 1
ATOM 2065 C C . GLU A 1 275 ? 26.43380 -17.65142 15.34519 1.000 63.88105 383 GLU A C 1
ATOM 2066 O O . GLU A 1 275 ? 26.69954 -18.04018 16.48628 1.000 52.31686 383 GLU A O 1
ATOM 2072 N N . ILE A 1 276 ? 27.13218 -18.05075 14.27865 1.000 59.17910 384 ILE A N 1
ATOM 2073 C CA . ILE A 1 276 ? 28.30026 -18.90611 14.45484 1.000 52.92817 384 ILE A CA 1
ATOM 2074 C C . ILE A 1 276 ? 29.35504 -18.19114 15.28954 1.000 58.47484 384 ILE A C 1
ATOM 2075 O O . ILE A 1 276 ? 29.94567 -18.77772 16.20673 1.000 52.93782 384 ILE A O 1
ATOM 2080 N N . LEU A 1 277 ? 29.58921 -16.90630 15.00330 1.000 51.96979 385 LEU A N 1
ATOM 2081 C CA . LEU A 1 277 ? 30.58115 -16.13986 15.75212 1.000 46.42000 385 LEU A CA 1
ATOM 2082 C C . LEU A 1 277 ? 30.19029 -16.01349 17.21985 1.000 56.72061 385 LEU A C 1
ATOM 2083 O O . LEU A 1 277 ? 31.04972 -16.09586 18.11110 1.000 51.35978 385 LEU A O 1
ATOM 2088 N N . GLN A 1 278 ? 28.90034 -15.77977 17.48831 1.000 54.48057 386 GLN A N 1
ATOM 2089 C CA . GLN A 1 278 ? 28.42984 -15.64795 18.87018 1.000 56.08866 386 GLN A CA 1
ATOM 2090 C C . GLN A 1 278 ? 28.55240 -16.96542 19.63239 1.000 58.51821 386 GLN A C 1
ATOM 2091 O O . GLN A 1 278 ? 29.06602 -16.99216 20.76008 1.000 54.61741 386 GLN A O 1
ATOM 2097 N N . ARG A 1 279 ? 28.06713 -18.06580 19.04256 1.000 58.17952 387 ARG A N 1
ATOM 2098 C CA . ARG A 1 279 ? 28.20477 -19.37720 19.67334 1.000 58.79922 387 ARG A CA 1
ATOM 2099 C C . ARG A 1 279 ? 29.66276 -19.67654 19.99131 1.000 63.08377 387 ARG A C 1
ATOM 2100 O O . ARG A 1 279 ? 29.99717 -20.12761 21.09649 1.000 58.79264 387 ARG A O 1
ATOM 2108 N N . ASN A 1 280 ? 30.55278 -19.42502 19.03475 1.000 48.84482 388 ASN A N 1
ATOM 2109 C CA . ASN A 1 280 ? 31.94258 -19.79243 19.24365 1.000 48.88882 388 ASN A CA 1
ATOM 2110 C C . ASN A 1 280 ? 32.56850 -19.09076 20.44285 1.000 47.50147 388 ASN A C 1
ATOM 2111 O O . ASN A 1 280 ? 33.55843 -19.58923 20.98741 1.000 47.90176 388 ASN A O 1
ATOM 2116 N N . MET A 1 281 ? 32.05877 -17.92365 20.83564 1.000 45.86480 389 MET A N 1
ATOM 2117 C CA . MET A 1 281 ? 32.63583 -17.24313 21.99174 1.000 54.42480 389 MET A CA 1
ATOM 2118 C C . MET A 1 281 ? 32.44712 -18.03849 23.28488 1.000 50.89912 389 MET A C 1
ATOM 2119 O O . MET A 1 281 ? 33.12662 -17.75788 24.27763 1.000 51.04300 389 MET A O 1
ATOM 2124 N N . GLN A 1 282 ? 31.54889 -19.02704 23.28581 1.000 52.04530 390 GLN A N 1
ATOM 2125 C CA . GLN A 1 282 ? 31.44022 -19.92728 24.43288 1.000 53.20969 390 GLN A CA 1
ATOM 2126 C C . GLN A 1 282 ? 32.77432 -20.58410 24.75025 1.000 53.96379 390 GLN A C 1
ATOM 2127 O O . GLN A 1 282 ? 33.06510 -20.87205 25.91850 1.000 55.20709 390 GLN A O 1
ATOM 2133 N N . ASN A 1 283 ? 33.59658 -20.83410 23.73340 1.000 48.38770 391 ASN A N 1
ATOM 2134 C CA . ASN A 1 283 ? 34.88222 -21.48494 23.95309 1.000 56.48557 391 ASN A CA 1
ATOM 2135 C C . ASN A 1 283 ? 35.89994 -20.56993 24.61614 1.000 52.76465 391 ASN A C 1
ATOM 2136 O O . ASN A 1 283 ? 36.98734 -21.04198 24.96610 1.000 54.29787 391 ASN A O 1
ATOM 2141 N N . TYR A 1 284 ? 35.58845 -19.28305 24.78823 1.000 43.30890 392 TYR A N 1
ATOM 2142 C CA . TYR A 1 284 ? 36.57007 -18.35971 25.32788 1.000 46.54759 392 TYR A CA 1
ATOM 2143 C C . TYR A 1 284 ? 36.55295 -18.30556 26.84938 1.000 54.80907 392 TYR A C 1
ATOM 2144 O O . TYR A 1 284 ? 37.50642 -17.78934 27.43686 1.000 59.99165 392 TYR A O 1
ATOM 2153 N N . SER A 1 285 ? 35.49591 -18.79270 27.49434 1.000 55.47943 393 SER A N 1
ATOM 2154 C CA . SER A 1 285 ? 35.46173 -18.76232 28.95838 1.000 68.33076 393 SER A CA 1
ATOM 2155 C C . SER A 1 285 ? 34.58185 -19.88595 29.49758 1.000 64.42126 393 SER A C 1
ATOM 2156 O O . SER A 1 285 ? 33.60398 -20.28580 28.85990 1.000 62.60677 393 SER A O 1
ATOM 2159 N N . ALA A 1 286 ? 34.94053 -20.38477 30.68877 1.000 74.68726 394 ALA A N 1
ATOM 2160 C CA . ALA A 1 286 ? 34.07697 -21.33316 31.38938 1.000 79.83022 394 ALA A CA 1
ATOM 2161 C C . ALA A 1 286 ? 32.76981 -20.64950 31.79011 1.000 80.63144 394 ALA A C 1
ATOM 2162 O O . ALA A 1 286 ? 32.77226 -19.47111 32.16165 1.000 78.54118 394 ALA A O 1
ATOM 2164 N N . PRO A 1 287 ? 31.64255 -21.35246 31.72188 1.000 88.77855 395 PRO A N 1
ATOM 2165 C CA . PRO A 1 287 ? 30.35034 -20.71156 31.98219 1.000 88.94349 395 PRO A CA 1
ATOM 2166 C C . PRO A 1 287 ? 30.02752 -20.64846 33.47152 1.000 83.08818 395 PRO A C 1
ATOM 2167 O O . PRO A 1 287 ? 30.60694 -21.35739 34.29795 1.000 76.43818 395 PRO A O 1
ATOM 2171 N N . ARG A 1 288 ? 29.08169 -19.76615 33.79709 1.000 86.24349 396 ARG A N 1
ATOM 2172 C CA . ARG A 1 288 ? 28.63710 -19.55041 35.17456 1.000 85.31585 396 ARG A CA 1
ATOM 2173 C C . ARG A 1 288 ? 27.12589 -19.78678 35.31440 1.000 84.63677 396 ARG A C 1
ATOM 2174 O O . ARG A 1 288 ? 26.66195 -20.45668 36.24656 1.000 76.47135 396 ARG A O 1
#

B-factor: mean 45.51, std 12.53, range [23.66, 105.53]

Sequence (266 aa):
VKKQLNPETKARIEKCLRGNILFRSLGEDSLEVVYSSMFEKTAEAGHHFIMKQYDEGDNFYVIESGTCNILIQPNPDAEPVHHKSTIGPGASFGELALMMYGTPRAASVQAVSNVRLWALDRDTFRRRILLTTQTMRKRRRQYEDFLAQVPLFEALTSYERMMTMADALQPCCTFKDKEIVVKEEGEDGGSFYIIIDGKMKVNQTTLNGRIHTINILGPKDFFGEMSLMFNQPCVATVVSEGVSHCVSLDRESFTALLGPMEEILQRNMQNYSAPR

Nearest PDB structures (foldseek):
  6flo-assembly1_A  TM=8.584E-01  e=3.383E-26  Trypanosoma brucei brucei TREU927
  5j3u-assembly1_A  TM=6.716E-01  e=8.635E-28  Toxoplasma gondii
  4jva-assembly1_A  TM=5.850E-01  e=1.946E-28  Rattus norvegicus
  5kjy-assembly1_A  TM=9.218E-01  e=3.774E-14  Homo sapiens
  7fcv-assembly1_D  TM=8.800E-01  e=1.805E-09  Arabidopsis thaliana

Solvent-accessible surface area: 14518 Å² total; per-residue (Å²): 209,160,147,159,32,85,110,94,42,68,50,66,0,55,148,13,12,178,28,11,33,18,5,107,79,13,48,144,127,32,42,70,45,0,26,51,38,13,75,99,74,99,14,120,52,38,104,80,26,14,87,18,90,62,160,17,78,17,0,3,0,0,28,34,20,50,0,36,26,22,59,26,100,65,104,145,30,142,48,78,98,120,49,76,34,17,91,18,30,26,12,13,4,39,8,1,8,91,69,65,79,8,54,17,0,3,44,1,73,45,105,3,110,1,5,0,0,62,104,86,8,1,94,154,15,1,20,82,59,6,56,120,44,6,197,116,32,69,112,20,0,68,104,2,88,2,0,84,62,7,80,86,92,60,40,32,36,2,0,12,5,0,74,92,31,89,21,142,62,145,57,89,23,18,74,29,56,104,119,6,41,24,0,27,0,0,56,61,27,90,0,69,15,24,53,60,119,133,78,185,117,83,67,81,55,80,19,16,79,67,56,25,9,14,2,39,3,13,34,103,123,62,66,14,70,9,9,6,17,1,58,28,88,0,71,1,0,13,0,50,84,100,16,1,86,80,42,27,59,41,0,67,113,32,0,88,125,40,34,136,117,88,81,73,129,275